Protein AF-A0A9P6UG77-F1 (afdb_monomer_lite)

InterPro domains:
  IPR004843 Calcineurin-like, phosphoesterase domain [PF00149] (4-176)
  IPR029052 Metallo-dependent phosphatase-like [G3DSA:3.60.21.10] (1-224)
  IPR029052 Metallo-dependent phosphatase-like [SSF56300] (3-199)
  IPR033308 PGAP5/Cdc1/Ted1 [PTHR13315] (1-292)

Sequence (322 aa):
MINITGNHDIGYGNDISQDRVTRWEQVFGKSNFISSMDIPSMEGNGASENDTYSRRTQTSSNEEINGTNRSSRRLHLVVLNTMLLDGPSSDENLRGQTWAYLQEASLLKEKNPKDKIVLLTHIPFHKEQGICVDPPDIHVHWDNTIIEQTMLTPNTTQWILNTLRPDFVLNGHDHYGCDVIHTFHHDQDTWIASATDLSSPTQPLQEVQREEEETKEQIQPARRVREITQRSMMAEFGGYSGLFEIKTPVNGHEEKDLEFRYTACGFFNDLQVWIVIITDLVVVILWLLFGLVHLIISSLTTSSGQAGKKTHALPSGKQKLL

Radius of gyration: 34.29 Å; chains: 1; bounding box: 97×55×128 Å

Secondary structure (DSSP, 8-state):
------HHHH--TTT--HHHHHHHHHHH--SSEEEEEEPPPS--TT--S---S--------------------EEEEEE--GGGTSS--S-HHHHHHHHHHHHHHHTHHHH-TT-EEEEE-SSPPP--TTSSSSPP-EEE-TTS-EEEESS--HHHHHHIIIII--SEEEE---SS-EEEEEEEETTTTEEEEEE--TTS----S--------------PPPPEEEEEEPPP-SGGGT-EEEEEEEE--EETTEEPPPEEEEEEEE---THHHHHHHHHHHHHHHHHHHHHHHHHHHHHHHHHHHHHT-------PPP----

Organism: NCBI:txid64522

Structure (mmCIF, N/CA/C/O backbone):
data_AF-A0A9P6UG77-F1
#
_entry.id   AF-A0A9P6UG77-F1
#
loop_
_atom_site.group_PDB
_atom_site.id
_atom_site.type_symbol
_atom_site.label_atom_id
_atom_site.label_alt_id
_atom_site.label_comp_id
_atom_site.label_asym_id
_atom_site.label_entity_id
_atom_site.label_seq_id
_atom_site.pdbx_PDB_ins_code
_atom_site.Cartn_x
_atom_site.Cartn_y
_atom_site.Cartn_z
_atom_site.occupancy
_atom_site.B_iso_or_equiv
_atom_site.auth_seq_id
_atom_site.auth_comp_id
_atom_site.auth_asym_id
_atom_site.auth_atom_id
_atom_site.pdbx_PDB_model_num
ATOM 1 N N . MET A 1 1 ? -4.451 -18.070 -3.152 1.00 85.44 1 MET A N 1
ATOM 2 C CA . MET A 1 1 ? -3.442 -17.076 -3.568 1.00 85.44 1 MET A CA 1
ATOM 3 C C . MET A 1 1 ? -4.137 -15.729 -3.595 1.00 85.44 1 MET A C 1
ATOM 5 O O . MET A 1 1 ? -5.264 -15.684 -4.071 1.00 85.44 1 MET A O 1
ATOM 9 N N . ILE A 1 2 ? -3.530 -14.699 -3.011 1.00 92.50 2 ILE A N 1
ATOM 10 C CA . ILE A 1 2 ? -4.012 -13.314 -3.065 1.00 92.50 2 ILE A CA 1
ATOM 11 C C . ILE A 1 2 ? -3.015 -12.560 -3.936 1.00 92.50 2 ILE A C 1
ATOM 13 O O . ILE A 1 2 ? -1.819 -12.642 -3.668 1.00 92.50 2 ILE A O 1
ATOM 17 N N . ASN A 1 3 ? -3.505 -11.874 -4.964 1.00 95.50 3 ASN A N 1
ATOM 18 C CA . ASN A 1 3 ? -2.690 -11.041 -5.840 1.00 95.50 3 ASN A CA 1
ATOM 19 C C . ASN A 1 3 ? -3.027 -9.574 -5.578 1.00 95.50 3 ASN A C 1
AT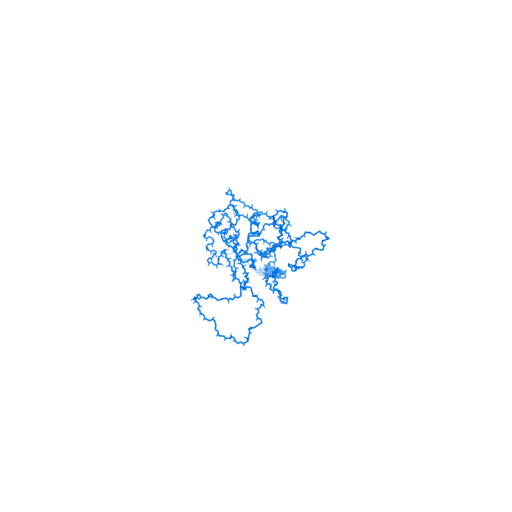OM 21 O O . ASN A 1 3 ? -4.186 -9.238 -5.330 1.00 95.50 3 ASN A O 1
ATOM 25 N N . ILE A 1 4 ? -2.014 -8.719 -5.637 1.00 96.69 4 ILE A N 1
ATOM 26 C CA . ILE A 1 4 ? -2.145 -7.270 -5.501 1.00 96.69 4 ILE A CA 1
ATOM 27 C C . ILE A 1 4 ? -1.794 -6.693 -6.866 1.00 96.69 4 ILE A C 1
ATOM 29 O O . ILE A 1 4 ? -0.779 -7.073 -7.440 1.00 96.69 4 ILE A O 1
ATOM 33 N N . THR A 1 5 ? -2.656 -5.836 -7.403 1.00 96.44 5 THR A N 1
ATOM 34 C CA . THR A 1 5 ? -2.406 -5.202 -8.700 1.00 96.44 5 THR A CA 1
ATOM 35 C C . THR A 1 5 ? -1.375 -4.090 -8.562 1.00 96.44 5 THR A C 1
ATOM 37 O O . THR A 1 5 ? -1.454 -3.297 -7.623 1.00 96.44 5 THR A O 1
ATOM 40 N N . GLY A 1 6 ? -0.467 -3.991 -9.526 1.00 96.38 6 GLY A N 1
ATOM 41 C CA . GLY A 1 6 ? 0.519 -2.926 -9.611 1.00 96.38 6 GLY A CA 1
ATOM 42 C C . GLY A 1 6 ? 0.426 -2.074 -10.870 1.00 96.38 6 GLY A C 1
ATOM 43 O O . GLY A 1 6 ? -0.371 -2.316 -11.779 1.00 96.38 6 GLY A O 1
ATOM 44 N N . ASN A 1 7 ? 1.293 -1.066 -10.932 1.00 95.38 7 ASN A N 1
ATOM 45 C CA . ASN A 1 7 ? 1.373 -0.117 -12.042 1.00 95.38 7 ASN A CA 1
ATOM 46 C C . ASN A 1 7 ? 1.743 -0.792 -13.378 1.00 95.38 7 ASN A C 1
ATOM 48 O O . ASN A 1 7 ? 1.246 -0.395 -14.426 1.00 95.38 7 ASN A O 1
ATOM 52 N N . HIS A 1 8 ? 2.554 -1.854 -13.361 1.00 94.88 8 HIS A N 1
ATOM 53 C CA . HIS A 1 8 ? 2.882 -2.620 -14.573 1.00 94.88 8 HIS A CA 1
ATOM 54 C C . HIS A 1 8 ? 1.757 -3.554 -15.037 1.00 94.88 8 HIS A C 1
ATOM 56 O O . HIS A 1 8 ? 1.779 -4.014 -16.179 1.00 94.88 8 HIS A O 1
ATOM 62 N N . ASP A 1 9 ? 0.768 -3.809 -14.181 1.00 96.56 9 ASP A N 1
ATOM 63 C CA . ASP A 1 9 ? -0.349 -4.699 -14.484 1.00 96.56 9 ASP A CA 1
ATOM 64 C C . ASP A 1 9 ? -1.500 -3.938 -15.146 1.00 96.56 9 ASP A C 1
ATOM 66 O O . ASP A 1 9 ? -2.043 -4.363 -16.172 1.00 96.56 9 ASP A O 1
ATOM 70 N N . ILE A 1 10 ? -1.861 -2.789 -14.563 1.00 97.12 10 ILE A N 1
ATOM 71 C CA . ILE A 1 10 ? -3.042 -2.016 -14.967 1.00 97.12 10 ILE A CA 1
ATOM 72 C C . ILE A 1 10 ? -2.753 -0.569 -15.371 1.00 97.12 10 ILE A C 1
ATOM 74 O O . ILE A 1 10 ? -3.655 0.061 -15.915 1.00 97.12 10 ILE A O 1
ATOM 78 N N . GLY A 1 11 ? -1.521 -0.080 -15.218 1.00 96.31 11 GLY A N 1
ATOM 79 C CA . GLY A 1 11 ? -1.142 1.313 -15.483 1.00 96.31 11 GLY A CA 1
ATOM 80 C C . GLY A 1 11 ? -1.219 2.220 -14.250 1.00 96.31 11 GLY A C 1
ATOM 81 O O . GLY A 1 11 ? -1.671 1.805 -13.180 1.00 96.31 11 GLY A O 1
ATOM 82 N N . TYR A 1 12 ? -0.777 3.464 -14.423 1.00 96.69 12 TYR A N 1
ATOM 83 C CA . TYR A 1 12 ? -0.989 4.572 -13.488 1.00 96.69 12 TYR A CA 1
ATOM 84 C C . TYR A 1 12 ? -2.252 5.360 -13.859 1.00 96.69 12 TYR A C 1
ATOM 86 O O . TYR A 1 12 ? -2.965 5.016 -14.800 1.00 96.69 12 TYR A O 1
ATOM 94 N N . GLY A 1 13 ? -2.522 6.455 -13.140 1.00 94.50 13 GLY A N 1
ATOM 95 C CA . GLY A 1 13 ? -3.670 7.327 -13.383 1.00 94.50 13 GLY A CA 1
ATOM 96 C C . GLY A 1 13 ? -3.835 7.759 -14.845 1.00 94.50 13 GLY A C 1
ATOM 97 O O . GLY A 1 13 ? -4.967 7.885 -15.291 1.00 94.50 13 GLY A O 1
ATOM 98 N N . ASN A 1 14 ? -2.746 7.942 -15.591 1.00 96.25 14 ASN A N 1
ATOM 99 C CA . ASN A 1 14 ? -2.707 8.319 -17.006 1.00 96.25 14 ASN A CA 1
ATOM 100 C C . ASN A 1 14 ? -3.230 7.239 -17.972 1.00 96.25 14 ASN A C 1
ATOM 102 O O . ASN A 1 14 ? -4.008 7.555 -18.872 1.00 96.25 14 ASN A O 1
ATOM 106 N N . ASP A 1 15 ? -2.809 5.982 -17.823 1.00 95.06 15 ASP A N 1
ATOM 107 C CA . ASP A 1 15 ? -3.006 4.928 -18.835 1.00 95.06 15 ASP A CA 1
ATOM 108 C C . ASP A 1 15 ? -3.879 3.757 -18.362 1.00 95.06 15 ASP A C 1
ATOM 110 O O . ASP A 1 15 ? -4.153 2.823 -19.133 1.00 95.06 15 ASP A O 1
ATOM 114 N N . ILE A 1 16 ? -4.334 3.804 -17.111 1.00 96.25 16 ILE A N 1
ATOM 115 C CA . ILE A 1 16 ? -5.320 2.875 -16.574 1.00 96.25 16 ILE A CA 1
ATOM 116 C C . ILE A 1 16 ? -6.648 2.966 -17.327 1.00 96.25 16 ILE A C 1
ATOM 118 O O . ILE A 1 16 ? -7.063 4.011 -17.817 1.00 96.25 16 ILE A O 1
ATOM 122 N N . SER A 1 17 ? -7.317 1.825 -17.466 1.00 96.69 17 SER A N 1
ATOM 123 C CA . SER A 1 17 ? -8.612 1.728 -18.143 1.00 96.69 17 SER A CA 1
ATOM 124 C C . SER A 1 17 ? -9.392 0.519 -17.652 1.00 96.69 17 SER A C 1
ATOM 126 O O . SER A 1 17 ? -8.806 -0.469 -17.191 1.00 96.69 17 SER A O 1
ATOM 128 N N . GLN A 1 18 ? -10.714 0.560 -17.827 1.00 96.88 18 GLN A N 1
ATOM 129 C CA . GLN A 1 18 ? -11.600 -0.558 -17.500 1.00 96.88 18 GLN A CA 1
ATOM 130 C C . GLN A 1 18 ? -11.151 -1.876 -18.145 1.00 96.88 18 GLN A C 1
ATOM 132 O O . GLN A 1 18 ? -11.217 -2.920 -17.498 1.00 96.88 18 GLN A O 1
ATOM 137 N N . ASP A 1 19 ? -10.643 -1.848 -19.379 1.00 97.56 19 ASP A N 1
ATOM 138 C CA . ASP A 1 19 ? -10.168 -3.050 -20.074 1.00 97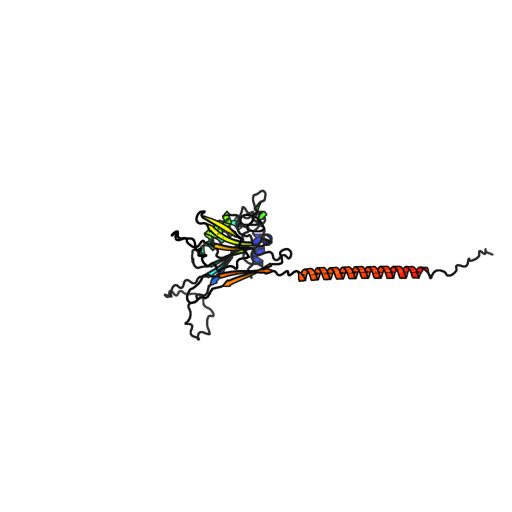.56 19 ASP A CA 1
ATOM 139 C C . ASP A 1 19 ? -8.929 -3.657 -19.406 1.00 97.56 19 ASP A C 1
ATOM 141 O O . ASP A 1 19 ? -8.820 -4.879 -19.286 1.00 97.56 19 ASP A O 1
ATOM 145 N N . ARG A 1 20 ? -7.981 -2.832 -18.944 1.00 97.50 20 ARG A N 1
ATOM 146 C CA . ARG A 1 20 ? -6.791 -3.321 -18.228 1.00 97.50 20 ARG A CA 1
ATOM 147 C C . ARG A 1 20 ? -7.170 -3.944 -16.891 1.00 97.50 20 ARG A C 1
ATOM 149 O O . ARG A 1 20 ? -6.758 -5.073 -16.630 1.00 97.50 20 ARG A O 1
ATOM 156 N N . VAL A 1 21 ? -8.011 -3.259 -16.116 1.00 97.69 21 VAL A N 1
ATOM 157 C CA . VAL A 1 21 ? -8.526 -3.767 -14.836 1.00 97.69 21 VAL A CA 1
ATOM 158 C C . VAL A 1 21 ? -9.293 -5.071 -15.051 1.00 97.69 21 VAL A C 1
ATOM 160 O O . VAL A 1 21 ? -8.986 -6.075 -14.419 1.00 97.69 21 VAL A O 1
ATOM 163 N N . THR A 1 22 ? -10.214 -5.114 -16.014 1.00 97.88 22 THR A N 1
ATOM 164 C CA . THR A 1 22 ? -11.035 -6.307 -16.280 1.00 97.88 22 THR A CA 1
ATOM 165 C C . THR A 1 22 ? -10.185 -7.505 -16.706 1.00 97.88 22 THR A C 1
ATOM 167 O O . THR A 1 22 ? -10.403 -8.614 -16.220 1.00 97.88 22 THR A O 1
ATOM 170 N N . ARG A 1 23 ? -9.191 -7.310 -17.587 1.00 97.75 23 ARG A N 1
ATOM 171 C CA . ARG A 1 23 ? -8.275 -8.392 -17.992 1.00 97.75 23 ARG A CA 1
ATOM 172 C C . ARG A 1 23 ? -7.453 -8.915 -16.817 1.00 97.75 23 ARG A C 1
ATOM 174 O O . ARG A 1 23 ? -7.272 -10.126 -16.712 1.00 97.75 23 ARG A O 1
ATOM 181 N N . TRP A 1 24 ? -6.968 -8.026 -15.950 1.00 97.69 24 TRP A N 1
ATOM 182 C CA . TRP A 1 24 ? -6.264 -8.420 -14.732 1.00 97.69 24 TRP A CA 1
ATOM 183 C C . TRP A 1 24 ? -7.174 -9.243 -13.814 1.00 97.69 24 TRP A C 1
ATOM 185 O O . TRP A 1 24 ? -6.829 -10.366 -13.439 1.00 97.69 24 TRP A O 1
ATOM 195 N N . GLU A 1 25 ? -8.373 -8.738 -13.520 1.00 97.62 25 GLU A N 1
ATOM 196 C CA . GLU A 1 25 ? -9.289 -9.373 -12.573 1.00 97.62 25 GLU A CA 1
ATOM 197 C C . GLU A 1 25 ? -9.793 -10.747 -13.028 1.00 97.62 25 GLU A C 1
ATOM 199 O O . GLU A 1 25 ? -10.017 -11.629 -12.196 1.00 97.62 25 GLU A O 1
ATOM 204 N N . GLN A 1 26 ? -9.916 -10.964 -14.342 1.00 97.50 26 GLN A N 1
ATOM 205 C CA . GLN A 1 26 ? -10.271 -12.265 -14.919 1.00 97.50 26 GLN A CA 1
ATOM 206 C C . GLN A 1 26 ? -9.249 -13.366 -14.607 1.00 97.50 26 GLN A C 1
ATOM 208 O O . GLN A 1 26 ? -9.627 -14.534 -14.517 1.00 97.50 26 GLN A O 1
ATOM 213 N N . VAL A 1 27 ? -7.969 -13.014 -14.458 1.00 97.06 27 VAL A N 1
ATOM 214 C CA . VAL A 1 27 ? -6.877 -13.978 -14.251 1.00 97.06 27 VAL A CA 1
ATOM 215 C C . VAL A 1 27 ? -6.461 -14.044 -12.784 1.00 97.06 27 VAL A C 1
ATOM 217 O O . VAL A 1 27 ? -6.253 -15.131 -12.247 1.00 97.06 27 VAL A O 1
ATOM 220 N N . PHE A 1 28 ? -6.352 -12.890 -12.125 1.00 97.00 28 PHE A N 1
ATOM 221 C CA . PHE A 1 28 ? -5.720 -12.768 -10.811 1.00 97.00 28 PHE A CA 1
ATOM 222 C C . PHE A 1 28 ? -6.706 -12.525 -9.664 1.00 97.00 28 PHE A C 1
ATOM 224 O O . PHE A 1 28 ? -6.303 -12.618 -8.501 1.00 97.00 28 PHE A O 1
ATOM 231 N N . GLY A 1 29 ? -7.984 -12.291 -9.976 1.00 96.44 29 GLY A N 1
ATOM 232 C CA . GLY A 1 29 ? -9.022 -11.920 -9.017 1.00 96.44 29 GLY A CA 1
ATOM 233 C C . GLY A 1 29 ? -9.162 -10.406 -8.849 1.00 96.44 29 GLY A C 1
ATOM 234 O O . GLY A 1 29 ? -8.405 -9.628 -9.423 1.00 96.44 29 GLY A O 1
ATOM 235 N N . LYS A 1 30 ? -10.161 -9.990 -8.063 1.00 97.19 30 LYS A N 1
ATOM 236 C CA . LYS A 1 30 ? -10.523 -8.574 -7.889 1.00 97.19 30 LYS A CA 1
ATOM 237 C C . LYS A 1 30 ? -9.337 -7.717 -7.434 1.00 97.19 30 LYS A C 1
ATOM 239 O O . LYS A 1 30 ? -8.593 -8.132 -6.549 1.00 97.19 30 LYS A O 1
ATOM 244 N N . SER A 1 31 ? -9.219 -6.499 -7.960 1.00 96.25 31 SER A N 1
ATOM 245 C CA . SER A 1 31 ? -8.183 -5.539 -7.553 1.00 96.25 31 SER A CA 1
ATOM 246 C C . SER A 1 31 ? -8.479 -4.873 -6.206 1.00 96.25 31 SER A C 1
ATOM 248 O O . SER A 1 31 ? -7.572 -4.370 -5.551 1.00 96.25 31 SER A O 1
ATOM 250 N N . ASN A 1 32 ? -9.751 -4.863 -5.802 1.00 97.88 32 ASN A N 1
ATOM 251 C CA . ASN A 1 32 ? -10.251 -4.342 -4.534 1.00 97.88 32 ASN A CA 1
ATOM 252 C C . ASN A 1 32 ? -11.154 -5.400 -3.883 1.00 97.88 32 ASN A C 1
ATOM 254 O O . ASN A 1 32 ? -12.185 -5.766 -4.456 1.00 97.88 32 ASN A O 1
ATOM 258 N N . PHE A 1 33 ? -10.783 -5.922 -2.710 1.00 98.06 33 PHE A N 1
ATOM 259 C CA . PHE A 1 33 ? -11.634 -6.853 -1.960 1.00 98.06 33 PHE A CA 1
ATOM 260 C C . PHE A 1 33 ? -11.237 -6.998 -0.486 1.00 98.06 33 PHE A C 1
ATOM 262 O O . PHE A 1 33 ? -10.078 -6.839 -0.102 1.00 98.06 33 PHE A O 1
ATOM 269 N N . ILE A 1 34 ? -12.218 -7.396 0.328 1.00 98.25 34 ILE A N 1
ATOM 270 C CA . ILE A 1 34 ? -12.048 -7.685 1.753 1.00 98.25 34 ILE A CA 1
ATOM 271 C C . ILE A 1 34 ? -12.181 -9.193 1.960 1.00 98.25 34 ILE A C 1
ATOM 273 O O . ILE A 1 34 ? -13.192 -9.795 1.597 1.00 98.25 34 ILE A O 1
ATOM 277 N N . SER A 1 35 ? -11.182 -9.808 2.589 1.00 96.62 35 SER A N 1
ATOM 278 C CA . SER A 1 35 ? -11.243 -11.191 3.066 1.00 96.62 35 SER A CA 1
ATOM 279 C C . SER A 1 35 ? -11.192 -11.198 4.586 1.00 96.62 35 SER A C 1
ATOM 281 O O . SER A 1 35 ? -10.304 -10.593 5.172 1.00 96.62 35 SER A O 1
ATOM 283 N N . SER A 1 36 ? -12.132 -11.880 5.240 1.00 96.06 36 SER A N 1
ATOM 284 C CA . SER A 1 36 ? -12.297 -11.789 6.696 1.00 96.06 36 SER A CA 1
ATOM 285 C C . SER A 1 36 ? -12.227 -13.153 7.365 1.00 96.06 36 SER A C 1
ATOM 287 O O . SER A 1 36 ? -12.898 -14.083 6.923 1.00 96.06 36 SER A O 1
ATOM 289 N N . MET A 1 37 ? -11.509 -13.250 8.476 1.00 93.06 37 MET A N 1
ATOM 290 C CA . MET A 1 37 ? -11.296 -14.478 9.241 1.00 93.06 37 MET A CA 1
ATOM 291 C C . MET A 1 37 ? -11.701 -14.243 10.694 1.00 93.06 37 MET A C 1
ATOM 293 O O . MET A 1 37 ? -11.398 -13.191 11.252 1.00 93.06 37 MET A O 1
ATOM 297 N N . ASP A 1 38 ? -12.389 -15.203 11.305 1.00 90.38 38 ASP A N 1
ATOM 298 C CA . ASP A 1 38 ? -12.704 -15.136 12.732 1.00 90.38 38 ASP A CA 1
ATOM 299 C C . ASP A 1 38 ? -11.443 -15.372 13.557 1.00 90.38 38 ASP A C 1
ATOM 301 O O . ASP A 1 38 ? -10.667 -16.288 13.272 1.00 90.38 38 ASP A O 1
ATOM 305 N N . ILE A 1 39 ? -11.236 -14.548 14.582 1.00 85.19 39 ILE A N 1
ATOM 306 C CA . ILE A 1 39 ? -10.125 -14.739 15.506 1.00 85.19 39 ILE A CA 1
ATOM 307 C C . ILE A 1 39 ? -10.640 -15.593 16.671 1.00 85.19 39 ILE A C 1
ATOM 309 O O . ILE A 1 39 ? -11.604 -15.193 17.332 1.00 85.19 39 ILE A O 1
ATOM 313 N N . PRO A 1 40 ? -10.044 -16.772 16.934 1.00 72.81 40 PRO A N 1
ATOM 314 C CA . PRO A 1 40 ? -10.492 -17.641 18.015 1.00 72.81 40 PRO A CA 1
ATOM 315 C C . PRO A 1 40 ? -10.420 -16.922 19.367 1.00 72.81 40 PRO A C 1
ATOM 317 O O . PRO A 1 40 ? -9.366 -16.426 19.759 1.00 72.81 40 PRO A O 1
ATOM 320 N N . SER A 1 41 ? -11.536 -16.892 20.095 1.00 66.50 41 SER A N 1
ATOM 321 C CA . SER A 1 41 ? -11.568 -16.426 21.484 1.00 66.50 41 SER A CA 1
ATOM 322 C C . SER A 1 41 ? -11.222 -17.595 22.414 1.00 66.50 41 SER A C 1
ATOM 324 O O . SER A 1 41 ? -11.773 -18.686 22.271 1.00 66.50 41 SER A O 1
ATOM 326 N N . MET A 1 42 ? -10.321 -17.371 23.373 1.00 57.91 42 MET A N 1
ATOM 327 C CA . MET A 1 42 ? -9.727 -18.414 24.231 1.00 57.91 42 MET A CA 1
ATOM 328 C C . MET A 1 42 ? -10.670 -19.054 25.274 1.00 57.91 42 MET A C 1
ATOM 330 O O . MET A 1 42 ? -10.242 -19.942 26.005 1.00 57.91 42 MET A O 1
ATOM 334 N N . GLU A 1 43 ? -11.953 -18.694 25.355 1.00 51.03 43 GLU A N 1
ATOM 335 C CA . GLU A 1 43 ? -12.876 -19.351 26.298 1.00 51.03 43 GLU A CA 1
ATOM 336 C C . GLU A 1 43 ? -13.615 -20.544 25.669 1.00 51.03 43 GLU A C 1
ATOM 338 O O . GLU A 1 43 ? -14.512 -20.389 24.835 1.00 51.03 43 GLU A O 1
ATOM 343 N N . GLY A 1 44 ? -13.234 -21.751 26.088 1.00 45.31 44 GLY A N 1
ATOM 344 C CA . GLY A 1 44 ? -13.886 -22.995 25.680 1.00 45.31 44 GLY A CA 1
ATOM 345 C C . GLY A 1 44 ? -13.366 -24.258 26.367 1.00 45.31 44 GLY A C 1
ATOM 346 O O . GLY A 1 44 ? -13.472 -25.335 25.786 1.00 45.31 44 GLY A O 1
ATOM 347 N N . ASN A 1 45 ? -12.817 -24.173 27.585 1.00 41.25 45 ASN A N 1
ATOM 348 C CA . ASN A 1 45 ? -12.638 -25.374 28.407 1.00 41.25 45 ASN A CA 1
ATOM 349 C C . ASN A 1 45 ? -14.014 -25.822 28.910 1.00 41.25 45 ASN A C 1
ATOM 351 O O . ASN A 1 45 ? -14.531 -25.327 29.907 1.00 41.25 45 ASN A O 1
ATOM 355 N N . GLY A 1 46 ? -14.607 -26.730 28.142 1.00 42.22 46 GLY A N 1
ATOM 356 C CA . GLY A 1 46 ? -15.921 -27.315 28.377 1.00 42.22 46 GLY A CA 1
ATOM 357 C C . GLY A 1 46 ? -16.473 -28.113 27.192 1.00 42.22 46 GLY A C 1
ATOM 358 O O . GLY A 1 46 ? -17.553 -28.682 27.319 1.00 42.22 46 GLY A O 1
ATOM 359 N N . ALA A 1 47 ? -15.764 -28.202 26.058 1.00 40.66 47 ALA A N 1
ATOM 360 C CA . ALA A 1 47 ? -16.081 -29.200 25.043 1.00 40.66 47 ALA A CA 1
ATOM 361 C C . ALA A 1 47 ? -15.664 -30.582 25.566 1.00 40.66 47 ALA A C 1
ATOM 363 O O . ALA A 1 47 ? -14.531 -31.024 25.386 1.00 40.66 47 ALA A O 1
ATOM 364 N N . SER A 1 48 ? -16.599 -31.227 26.267 1.00 36.31 48 SER A N 1
ATOM 365 C CA . SER A 1 48 ? -16.623 -32.675 26.442 1.00 36.31 48 SER A CA 1
ATOM 366 C C . SER A 1 48 ? -16.272 -33.329 25.110 1.00 36.31 48 SER A C 1
ATOM 368 O O . SER A 1 48 ? -16.893 -33.034 24.088 1.00 36.31 48 SER A O 1
ATOM 370 N N . GLU A 1 49 ? -15.298 -34.236 25.133 1.00 42.81 49 GLU A N 1
ATOM 371 C CA . GLU A 1 49 ? -15.182 -35.287 24.129 1.00 42.81 49 GLU A CA 1
ATOM 372 C C . GLU A 1 49 ? -16.574 -35.912 23.970 1.00 42.81 49 GLU A C 1
ATOM 374 O O . GLU A 1 49 ? -17.111 -36.432 24.947 1.00 42.81 49 GLU A O 1
ATOM 379 N N . ASN A 1 50 ? -17.194 -35.709 22.803 1.00 38.31 50 ASN A N 1
ATOM 380 C CA . ASN A 1 50 ? -18.350 -36.412 22.219 1.00 38.31 50 ASN A CA 1
ATOM 381 C C . ASN A 1 50 ? -19.221 -35.452 21.397 1.00 38.31 50 ASN A C 1
ATOM 383 O O . ASN A 1 50 ? -20.414 -35.326 21.647 1.00 38.31 50 ASN A O 1
ATOM 387 N N . ASP A 1 51 ? -18.657 -34.810 20.376 1.00 36.97 51 ASP A N 1
ATOM 388 C CA . ASP A 1 51 ? -19.498 -34.407 19.244 1.00 36.97 51 ASP A CA 1
ATOM 389 C C . ASP A 1 51 ? -18.729 -34.552 17.931 1.00 36.97 51 ASP A C 1
ATOM 391 O O . ASP A 1 51 ? -18.372 -33.614 17.220 1.00 36.97 51 ASP A O 1
ATOM 395 N N . THR A 1 52 ? -18.384 -35.806 17.646 1.00 41.94 52 THR A N 1
ATOM 396 C CA . THR A 1 52 ? -18.065 -36.216 16.284 1.00 41.94 52 THR A CA 1
ATOM 397 C C . THR A 1 52 ? -19.399 -36.422 15.577 1.00 41.94 52 THR A C 1
ATOM 399 O O . THR A 1 52 ? -20.234 -37.163 16.083 1.00 41.94 52 THR A O 1
ATOM 402 N N . TYR A 1 53 ? -19.543 -35.848 14.379 1.00 38.28 53 TYR A N 1
ATOM 403 C CA . TYR A 1 53 ? -20.598 -36.162 13.405 1.00 38.28 53 TYR A CA 1
ATOM 404 C C . TYR A 1 53 ? -21.888 -35.322 13.463 1.00 38.28 53 TYR A C 1
ATOM 406 O O . TYR A 1 53 ? -22.960 -35.829 13.768 1.00 38.28 53 TYR A O 1
ATOM 414 N N . SER A 1 54 ? -21.820 -34.064 13.012 1.00 41.44 54 SER A N 1
ATOM 415 C CA . SER A 1 54 ? -22.698 -33.534 11.944 1.00 41.44 54 SER A CA 1
ATOM 416 C C . SER A 1 54 ? -22.624 -32.013 11.858 1.00 41.44 54 SER A C 1
ATOM 418 O O . SER A 1 54 ? -23.221 -31.295 12.652 1.00 41.44 54 SER A O 1
ATOM 420 N N . ARG A 1 55 ? -21.997 -31.494 10.802 1.00 38.59 55 ARG A N 1
ATOM 421 C CA . ARG A 1 55 ? -22.443 -30.218 10.227 1.00 38.59 55 ARG A CA 1
ATOM 422 C C . ARG A 1 55 ? -22.257 -30.235 8.720 1.00 38.59 55 ARG A C 1
ATOM 424 O O . ARG A 1 55 ? -21.397 -29.573 8.151 1.00 38.59 55 ARG A O 1
ATOM 431 N N . ARG A 1 56 ? -23.084 -31.060 8.081 1.00 41.66 56 ARG A N 1
ATOM 432 C CA . ARG A 1 56 ? -23.399 -30.976 6.659 1.00 41.66 56 ARG A CA 1
ATOM 433 C C . ARG A 1 56 ? -24.793 -30.357 6.556 1.00 41.66 56 ARG A C 1
ATOM 435 O O . ARG A 1 56 ? -25.731 -30.936 7.085 1.00 41.66 56 ARG A O 1
ATOM 442 N N . THR A 1 57 ? -24.891 -29.243 5.825 1.00 37.56 57 THR A N 1
ATOM 443 C CA . THR A 1 57 ? -26.111 -28.647 5.226 1.00 37.56 57 THR A CA 1
ATOM 444 C C . THR A 1 57 ? -27.261 -28.206 6.141 1.00 37.56 57 THR A C 1
ATOM 446 O O . THR A 1 57 ? -27.876 -29.046 6.780 1.00 37.56 57 THR A O 1
ATOM 449 N N . GLN A 1 58 ? -27.604 -26.908 6.056 1.00 36.00 58 GLN A N 1
ATOM 450 C CA . GLN A 1 58 ? -28.945 -26.259 6.034 1.00 36.00 58 GLN A CA 1
ATOM 451 C C . GLN A 1 58 ? -28.767 -24.816 6.557 1.00 36.00 58 GLN A C 1
ATOM 453 O O . GLN A 1 58 ? -28.282 -24.627 7.663 1.00 36.00 58 GLN A O 1
ATOM 458 N N . THR A 1 59 ? -28.816 -23.752 5.749 1.00 35.16 59 THR A N 1
ATOM 459 C CA . THR A 1 59 ? -29.968 -23.082 5.105 1.00 35.16 59 THR A CA 1
ATOM 460 C C . THR A 1 59 ? -31.118 -22.737 6.064 1.00 35.16 59 THR A C 1
ATOM 462 O O . THR A 1 59 ? -31.977 -23.566 6.324 1.00 35.16 59 THR A O 1
ATOM 465 N N . SER A 1 60 ? -31.110 -21.473 6.508 1.00 43.94 60 SER A N 1
ATOM 466 C CA . SER A 1 60 ? -32.249 -20.581 6.795 1.00 43.94 60 SER A CA 1
ATOM 467 C C . SER A 1 60 ? -33.389 -21.048 7.714 1.00 43.94 60 SER A C 1
ATOM 469 O O . SER A 1 60 ? -34.340 -21.654 7.237 1.00 43.94 60 SER A O 1
ATOM 471 N N . SER A 1 61 ? -33.415 -20.545 8.953 1.00 34.22 61 SER A N 1
ATOM 472 C CA . SER A 1 61 ? -34.599 -19.885 9.542 1.00 34.22 61 SER A CA 1
ATOM 473 C C . SER A 1 61 ? -34.285 -19.309 10.925 1.00 34.22 61 SER A C 1
ATOM 475 O O . SER A 1 61 ? -33.526 -19.898 11.684 1.00 34.22 61 SER A O 1
ATOM 477 N N . ASN A 1 62 ? -34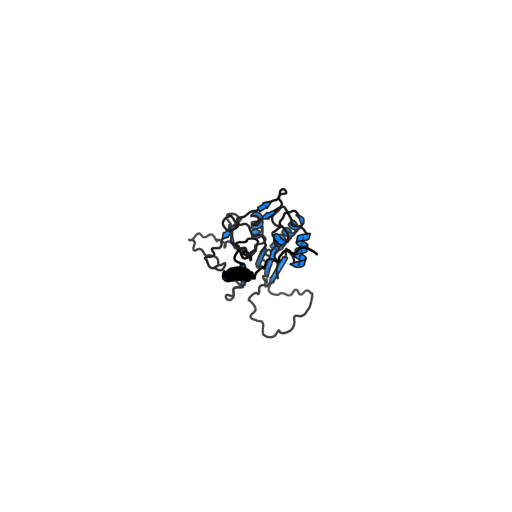.892 -18.158 11.211 1.00 42.38 62 ASN A N 1
ATOM 478 C CA . ASN A 1 62 ? -34.863 -17.393 12.457 1.00 42.38 62 ASN A CA 1
ATOM 479 C C . ASN A 1 62 ? -34.866 -18.243 13.740 1.00 42.38 62 ASN A C 1
ATOM 481 O O . ASN A 1 62 ? -35.865 -18.894 14.038 1.00 42.38 62 ASN A O 1
ATOM 485 N N . GLU A 1 63 ? -33.819 -18.099 14.551 1.00 36.47 63 GLU A N 1
ATOM 486 C CA . GLU A 1 63 ? -33.880 -18.317 15.996 1.00 36.47 63 GLU A CA 1
ATOM 487 C C . GLU A 1 63 ? -33.266 -17.108 16.705 1.00 36.47 63 GLU A C 1
ATOM 489 O O . GLU A 1 63 ? -32.054 -16.902 16.735 1.00 36.47 63 GLU A O 1
ATOM 494 N N . GLU A 1 64 ? -34.150 -16.283 17.258 1.00 42.50 64 GLU A N 1
ATOM 495 C CA . GLU A 1 64 ? -33.843 -15.341 18.324 1.00 42.50 64 GLU A CA 1
ATOM 496 C C . GLU A 1 64 ? -33.807 -16.156 19.626 1.00 42.50 64 GLU A C 1
ATOM 498 O O . GLU A 1 64 ? -34.849 -16.498 20.185 1.00 42.50 64 GLU A O 1
ATOM 503 N N . ILE A 1 65 ? -32.612 -16.528 20.091 1.00 42.19 65 ILE A N 1
ATOM 504 C CA . ILE A 1 65 ? -32.423 -17.118 21.421 1.00 42.19 65 ILE A CA 1
ATOM 505 C C . ILE A 1 65 ? -31.232 -16.438 22.095 1.00 42.19 65 ILE A C 1
ATOM 507 O O . ILE A 1 65 ? -30.110 -16.457 21.594 1.00 42.19 65 ILE A O 1
ATOM 511 N N . ASN A 1 66 ? -31.522 -15.841 23.255 1.00 46.75 66 ASN A N 1
ATOM 512 C CA . ASN A 1 66 ? -30.584 -15.322 24.248 1.00 46.75 66 ASN A CA 1
ATOM 513 C C . ASN A 1 66 ? -29.325 -16.194 24.372 1.00 46.75 66 ASN A C 1
ATOM 515 O O . ASN A 1 66 ? -29.347 -17.259 24.985 1.00 46.75 66 ASN A O 1
ATOM 519 N N . GLY A 1 67 ? -28.212 -15.687 23.853 1.00 35.09 67 GLY A N 1
ATOM 520 C CA . GLY A 1 67 ? -26.880 -16.232 24.053 1.00 35.09 67 GLY A CA 1
ATOM 521 C C . GLY A 1 67 ? -25.929 -15.063 24.237 1.00 35.09 67 GLY A C 1
ATOM 522 O O . GLY A 1 67 ? -25.891 -14.163 23.406 1.00 35.09 67 GLY A O 1
ATOM 523 N N . THR A 1 68 ? -25.227 -15.051 25.368 1.00 37.09 68 THR A N 1
ATOM 524 C CA . THR A 1 68 ? -24.117 -14.154 25.722 1.00 37.09 68 THR A CA 1
ATOM 525 C C . THR A 1 68 ? -23.466 -13.510 24.498 1.00 37.09 68 THR A C 1
ATOM 527 O O . THR A 1 68 ? -22.900 -14.223 23.668 1.00 37.09 68 THR A O 1
ATOM 530 N N . ASN A 1 69 ? -23.565 -12.182 24.389 1.00 42.97 69 ASN A N 1
ATOM 531 C CA . ASN A 1 69 ? -23.059 -11.378 23.277 1.00 42.97 69 ASN A CA 1
ATOM 532 C C . ASN A 1 69 ? -21.522 -11.422 23.243 1.00 42.97 69 ASN A C 1
ATOM 534 O O . ASN A 1 69 ? -20.820 -10.500 23.660 1.00 42.97 69 ASN A O 1
ATOM 538 N N . ARG A 1 70 ? -20.989 -12.564 22.814 1.00 52.94 70 ARG A N 1
ATOM 539 C CA . ARG A 1 70 ? -19.573 -12.811 22.618 1.00 52.94 70 ARG A CA 1
ATOM 540 C C . ARG A 1 70 ? -19.239 -12.176 21.280 1.00 52.94 70 ARG A C 1
ATOM 542 O O . ARG A 1 70 ? -19.346 -12.819 20.243 1.00 52.94 70 ARG A O 1
ATOM 549 N N . SER A 1 71 ? -18.932 -10.879 21.306 1.00 55.19 71 SER A N 1
ATOM 550 C CA . SER A 1 71 ? -18.438 -10.142 20.140 1.00 55.19 71 SER A CA 1
ATOM 551 C C . SER A 1 71 ? -17.184 -10.855 19.626 1.00 55.19 71 SER A C 1
ATOM 553 O O . SER A 1 71 ? -16.092 -10.697 20.171 1.00 55.19 71 SER A O 1
ATOM 555 N N . SER A 1 72 ? -17.371 -11.723 18.630 1.00 77.06 72 SER A N 1
ATOM 556 C CA . SER A 1 72 ? -16.289 -12.382 17.914 1.00 77.06 72 SER A CA 1
ATOM 557 C C . SER A 1 72 ? -15.612 -11.311 17.073 1.00 77.06 72 SER A C 1
ATOM 559 O O . SER A 1 72 ? -16.232 -10.723 16.189 1.00 77.06 72 SER A O 1
ATOM 561 N N . ARG A 1 73 ? -14.363 -10.994 17.413 1.00 88.12 73 ARG A N 1
ATOM 562 C CA . ARG A 1 73 ? -13.542 -10.087 16.613 1.00 88.12 73 ARG A CA 1
ATOM 563 C C . ARG A 1 73 ? -12.999 -10.817 15.388 1.00 88.12 73 ARG A C 1
ATOM 565 O O . ARG A 1 73 ? -12.678 -12.008 15.448 1.00 88.12 73 ARG A O 1
ATOM 572 N N . ARG A 1 74 ? -12.867 -10.085 14.290 1.00 93.56 74 ARG A N 1
ATOM 573 C CA . ARG A 1 74 ? -12.398 -10.595 13.004 1.00 93.56 74 ARG A CA 1
ATOM 574 C C . ARG A 1 74 ? -11.099 -9.924 12.592 1.00 93.56 74 ARG A C 1
ATOM 576 O O . ARG A 1 74 ? -10.812 -8.786 12.951 1.00 93.56 74 ARG A O 1
ATOM 583 N N . LEU A 1 75 ? -10.310 -10.651 11.817 1.00 95.19 75 LEU A N 1
ATOM 584 C CA . LEU A 1 75 ? -9.190 -10.124 11.058 1.00 95.19 75 LEU A CA 1
ATOM 585 C C . LEU A 1 75 ? -9.646 -9.923 9.613 1.00 95.19 75 LEU A C 1
ATOM 587 O O . LEU A 1 75 ? -10.091 -10.870 8.967 1.00 95.19 75 LEU A O 1
ATOM 591 N N . HIS A 1 76 ? -9.491 -8.714 9.098 1.00 97.62 76 HIS A N 1
ATOM 592 C CA . HIS A 1 76 ? -9.765 -8.343 7.721 1.00 97.62 76 HIS A CA 1
ATOM 593 C C . HIS A 1 76 ? -8.451 -8.123 6.979 1.00 97.62 76 HIS A C 1
ATOM 595 O O . HIS A 1 76 ? -7.651 -7.263 7.339 1.00 97.62 76 HIS A O 1
ATOM 601 N N . LEU A 1 77 ? -8.246 -8.891 5.917 1.00 97.94 77 LEU A N 1
ATOM 602 C CA . LEU A 1 77 ? -7.281 -8.585 4.875 1.00 97.94 77 LEU A CA 1
ATOM 603 C C . LEU A 1 77 ? -7.987 -7.676 3.868 1.00 97.94 77 LEU A C 1
ATOM 605 O O . LEU A 1 77 ? -8.910 -8.120 3.180 1.00 97.94 77 LEU A O 1
ATOM 609 N N . VAL A 1 78 ? -7.584 -6.412 3.813 1.00 98.62 78 VAL A N 1
ATOM 610 C CA . VAL A 1 78 ? -8.123 -5.423 2.875 1.00 98.62 78 VAL A CA 1
ATOM 611 C C . VAL A 1 78 ? -7.113 -5.270 1.750 1.00 98.62 78 VAL A C 1
ATOM 613 O O . VAL A 1 78 ? -6.021 -4.763 1.977 1.00 98.62 78 VAL A O 1
ATOM 616 N N . VAL A 1 79 ? -7.459 -5.721 0.545 1.00 98.56 79 VAL A N 1
ATOM 617 C CA . VAL A 1 79 ? -6.661 -5.464 -0.661 1.00 98.56 79 VAL A CA 1
ATOM 618 C C . VAL A 1 79 ? -7.211 -4.219 -1.334 1.00 98.56 79 VAL A C 1
ATOM 620 O O . VAL A 1 79 ? -8.419 -4.136 -1.575 1.00 98.56 79 VAL A O 1
ATOM 623 N N . LEU A 1 80 ? -6.336 -3.252 -1.594 1.00 98.38 80 LEU A N 1
ATOM 624 C CA . LEU A 1 80 ? -6.693 -1.945 -2.130 1.00 98.38 80 LEU A CA 1
ATOM 625 C C . LEU A 1 80 ? -5.793 -1.596 -3.319 1.00 98.38 80 LEU A C 1
ATOM 627 O O . LEU A 1 80 ? -4.570 -1.510 -3.192 1.00 98.38 80 LEU A O 1
ATOM 631 N N . ASN A 1 81 ? -6.416 -1.353 -4.469 1.00 97.06 81 ASN A N 1
ATOM 632 C CA . ASN A 1 81 ? -5.765 -0.811 -5.651 1.00 97.06 81 ASN A CA 1
ATOM 633 C C . ASN A 1 81 ? -5.394 0.656 -5.404 1.00 97.06 81 ASN A C 1
ATOM 635 O O . ASN A 1 81 ? -6.249 1.539 -5.437 1.00 97.06 81 ASN A O 1
ATOM 639 N N . THR A 1 82 ? -4.110 0.920 -5.181 1.00 97.62 82 THR A N 1
ATOM 640 C CA . THR A 1 82 ? -3.627 2.271 -4.889 1.00 97.62 82 THR A CA 1
ATOM 641 C C . THR A 1 82 ? -3.361 3.131 -6.124 1.00 97.62 82 THR A C 1
ATOM 643 O O . THR A 1 82 ? -3.128 4.323 -5.957 1.00 97.62 82 THR A O 1
ATOM 646 N N . MET A 1 83 ? -3.463 2.592 -7.351 1.00 96.50 83 MET A N 1
ATOM 647 C CA . MET A 1 83 ? -3.096 3.325 -8.581 1.00 96.50 83 MET A CA 1
ATOM 648 C C . MET A 1 83 ? -4.077 4.461 -8.909 1.00 96.50 83 MET A C 1
ATOM 650 O O . MET A 1 83 ? -3.809 5.291 -9.771 1.00 96.50 83 MET A O 1
ATOM 654 N N . LEU A 1 84 ? -5.238 4.457 -8.248 1.00 95.19 84 LEU A N 1
ATOM 655 C CA . LEU A 1 84 ? -6.365 5.355 -8.491 1.00 95.19 84 LEU A CA 1
ATOM 656 C C . LEU A 1 84 ? -6.743 6.195 -7.264 1.00 95.19 84 LEU A C 1
ATOM 658 O O . LEU A 1 84 ? -7.784 6.847 -7.271 1.00 95.19 84 LEU A O 1
ATOM 662 N N . LEU A 1 85 ? -5.965 6.159 -6.179 1.00 96.88 85 LEU A N 1
ATOM 663 C CA . LEU A 1 85 ? -6.296 6.964 -5.000 1.00 96.88 85 LEU A CA 1
ATOM 664 C C . LEU A 1 85 ? -5.895 8.424 -5.207 1.00 96.88 85 LEU A C 1
ATOM 666 O O . LEU A 1 85 ? -6.733 9.326 -5.086 1.00 96.88 85 LEU A O 1
ATOM 670 N N . ASP A 1 86 ? -4.654 8.650 -5.622 1.00 97.38 86 ASP A N 1
ATOM 671 C CA . ASP A 1 86 ? -4.224 9.961 -6.088 1.00 97.38 86 ASP A CA 1
ATOM 672 C C . ASP A 1 86 ? -4.783 10.237 -7.490 1.00 97.38 86 ASP A C 1
ATOM 674 O O . ASP A 1 86 ? -5.247 9.340 -8.196 1.00 97.38 86 ASP A O 1
ATOM 678 N N . GLY A 1 87 ? -4.843 11.506 -7.872 1.00 92.81 87 GLY A N 1
ATOM 679 C CA . GLY A 1 87 ? -5.431 11.889 -9.145 1.00 92.81 87 GLY A CA 1
ATOM 680 C C . GLY A 1 87 ? -5.025 13.289 -9.583 1.00 92.81 87 GLY A C 1
ATOM 681 O O . GLY A 1 87 ? -4.290 13.967 -8.858 1.00 92.81 87 GLY A O 1
ATOM 682 N N . PRO A 1 88 ? -5.538 13.742 -10.737 1.00 95.31 88 PRO A N 1
ATOM 683 C CA . PRO A 1 88 ? -6.574 13.103 -11.565 1.00 95.31 88 PRO A CA 1
ATOM 684 C C . PRO A 1 88 ? -6.120 11.837 -12.325 1.00 95.31 88 PRO A C 1
ATOM 686 O O . PRO A 1 88 ? -4.930 11.535 -12.420 1.00 95.31 88 PRO A O 1
ATOM 689 N N . SER A 1 89 ? -7.084 11.098 -12.876 1.00 95.81 89 SER A N 1
ATOM 690 C CA . SER A 1 89 ? -6.903 9.902 -13.707 1.00 95.81 89 SER A CA 1
ATOM 691 C C . SER A 1 89 ? -7.673 10.019 -15.029 1.00 95.81 89 SER A C 1
ATOM 693 O O . SER A 1 89 ? -8.680 10.716 -15.127 1.00 95.81 89 SER A O 1
ATOM 695 N N . SER A 1 90 ? -7.214 9.309 -16.059 1.00 95.56 90 SER A N 1
ATOM 696 C CA . SER A 1 90 ? -7.904 9.157 -17.339 1.00 95.56 90 SER A CA 1
ATOM 697 C C . SER A 1 90 ? -9.244 8.418 -17.223 1.00 95.56 90 SER A C 1
ATOM 699 O O . SER A 1 90 ? -10.103 8.599 -18.087 1.00 95.56 90 SER A O 1
ATOM 701 N N . ASP A 1 91 ? -9.464 7.655 -16.146 1.00 96.62 91 ASP A N 1
ATOM 702 C CA . ASP A 1 91 ? -10.739 7.005 -15.829 1.00 96.62 91 ASP A CA 1
ATOM 703 C C . ASP A 1 91 ? -11.224 7.389 -14.416 1.00 96.62 91 ASP A C 1
ATOM 705 O O . ASP A 1 91 ? -11.065 6.665 -13.428 1.00 96.62 91 ASP A O 1
ATOM 709 N N . GLU A 1 92 ? -11.855 8.563 -14.310 1.00 96.19 92 GLU A N 1
ATOM 710 C CA . GLU A 1 92 ? -12.404 9.063 -13.039 1.00 96.19 92 GLU A CA 1
ATOM 711 C C . GLU A 1 92 ? -13.548 8.198 -12.479 1.00 96.19 92 GLU A C 1
ATOM 713 O O . GLU A 1 92 ? -13.833 8.244 -11.281 1.00 96.19 92 GLU A O 1
ATOM 718 N N . ASN A 1 93 ? -14.204 7.379 -13.309 1.00 97.56 93 ASN A N 1
ATOM 719 C CA . ASN A 1 93 ? -15.229 6.456 -12.828 1.00 97.56 93 ASN A CA 1
ATOM 720 C C . ASN A 1 93 ? -14.588 5.310 -12.034 1.00 97.56 93 ASN A C 1
ATOM 722 O O . ASN A 1 93 ? -14.994 5.040 -10.902 1.00 97.56 93 ASN A O 1
ATOM 726 N N . LEU A 1 94 ? -13.541 4.682 -12.578 1.00 97.44 94 LEU A N 1
ATOM 727 C CA . LEU A 1 94 ? -12.751 3.687 -11.849 1.00 97.44 94 LEU A CA 1
ATOM 728 C C . LEU A 1 94 ? -12.153 4.256 -10.558 1.00 97.44 94 LEU A C 1
ATOM 730 O O . LEU A 1 94 ? -12.160 3.597 -9.510 1.00 97.44 94 LEU A O 1
ATOM 734 N N . ARG A 1 95 ? -11.673 5.501 -10.613 1.00 97.25 95 ARG A N 1
ATOM 735 C CA . ARG A 1 95 ? -11.201 6.223 -9.432 1.00 97.25 95 ARG A CA 1
ATOM 736 C C . ARG A 1 95 ? -12.301 6.388 -8.384 1.00 97.25 95 ARG A C 1
ATOM 738 O O . ARG A 1 95 ? -12.096 6.024 -7.226 1.00 97.25 95 ARG A O 1
ATOM 745 N N . GLY A 1 96 ? -13.486 6.845 -8.783 1.00 98.19 96 GLY A N 1
ATOM 746 C CA . GLY A 1 96 ? -14.648 6.958 -7.899 1.00 98.19 96 GLY A CA 1
ATOM 747 C C . GLY A 1 96 ? -15.045 5.627 -7.251 1.00 98.19 96 GLY A C 1
ATOM 748 O O . GLY A 1 96 ? -15.299 5.581 -6.049 1.00 98.19 96 GLY A O 1
ATOM 749 N N . GLN A 1 97 ? -15.028 4.528 -8.009 1.00 97.88 97 GLN A N 1
ATOM 750 C CA . GLN A 1 97 ? -15.303 3.182 -7.487 1.00 97.88 97 GLN A CA 1
ATOM 751 C C . GLN A 1 97 ? -14.258 2.733 -6.455 1.00 97.88 97 GLN A C 1
ATOM 753 O O . GLN A 1 97 ? -14.612 2.141 -5.436 1.00 97.88 97 GLN A O 1
ATOM 758 N N . THR A 1 98 ? -12.982 3.049 -6.686 1.00 97.81 98 THR A N 1
ATOM 759 C CA . THR A 1 98 ? -11.889 2.729 -5.755 1.00 97.81 98 THR A CA 1
ATOM 760 C C . THR A 1 98 ? -12.043 3.490 -4.435 1.00 97.81 98 THR A C 1
ATOM 762 O O . THR A 1 98 ? -11.936 2.893 -3.363 1.00 97.81 98 THR A O 1
ATOM 765 N N . TRP A 1 99 ? -12.378 4.783 -4.491 1.00 98.25 99 TRP A N 1
ATOM 766 C CA . TRP A 1 99 ? -12.664 5.582 -3.294 1.00 98.25 99 TRP A CA 1
ATOM 767 C C . TRP A 1 99 ? -13.926 5.120 -2.555 1.00 98.25 99 TRP A C 1
ATOM 769 O O . TRP A 1 99 ? -13.921 5.058 -1.326 1.00 98.25 99 TRP A O 1
ATOM 779 N N . ALA A 1 100 ? -14.984 4.742 -3.279 1.00 98.50 100 ALA A N 1
ATOM 780 C CA . ALA A 1 100 ? -16.199 4.193 -2.677 1.00 98.50 100 ALA A CA 1
ATOM 781 C C . ALA A 1 100 ? -15.922 2.879 -1.929 1.00 98.50 100 ALA A C 1
ATOM 783 O O . ALA A 1 100 ? -16.381 2.699 -0.803 1.00 98.50 100 ALA A O 1
ATOM 784 N N . TYR A 1 101 ? -15.114 1.992 -2.517 1.00 98.44 101 TYR A N 1
ATOM 785 C CA . TYR A 1 101 ? -14.660 0.768 -1.858 1.00 98.44 101 TYR A CA 1
ATOM 786 C C . TYR A 1 101 ? -13.841 1.060 -0.591 1.00 98.44 101 TYR A C 1
ATOM 788 O O . TYR A 1 101 ? -14.075 0.460 0.458 1.00 98.44 101 TYR A O 1
ATOM 796 N N . LEU A 1 102 ? -12.899 2.003 -0.665 1.00 98.25 102 LEU A N 1
ATOM 797 C CA . LEU A 1 102 ? -12.083 2.397 0.481 1.00 98.25 102 LEU A CA 1
ATOM 798 C C . LEU A 1 102 ? -12.946 2.959 1.631 1.00 98.25 102 LEU A C 1
ATOM 800 O O . LEU A 1 102 ? -12.702 2.648 2.798 1.00 98.25 102 LEU A O 1
ATOM 804 N N . GLN A 1 103 ? -13.991 3.725 1.307 1.00 97.81 103 GLN A N 1
ATOM 805 C CA . GLN A 1 103 ? -14.970 4.214 2.279 1.00 97.81 103 GLN A CA 1
ATOM 806 C C . GLN A 1 103 ? -15.848 3.091 2.855 1.00 97.81 103 GLN A C 1
ATOM 808 O O . GLN A 1 103 ? -16.166 3.106 4.039 1.00 97.81 103 GLN A O 1
ATOM 813 N N . GLU A 1 104 ? -16.221 2.083 2.067 1.00 98.00 104 GLU A N 1
ATOM 814 C CA . GLU A 1 104 ? -16.918 0.903 2.594 1.00 98.00 104 GLU A CA 1
ATOM 815 C C . GLU A 1 104 ? -16.034 0.132 3.588 1.00 98.00 104 GLU A C 1
ATOM 817 O O . GLU A 1 104 ? -16.496 -0.269 4.661 1.00 98.00 104 GLU A O 1
ATOM 822 N N . ALA A 1 105 ? -14.748 -0.032 3.266 1.00 98.06 105 ALA A N 1
ATOM 823 C CA . ALA A 1 105 ? -13.787 -0.714 4.123 1.00 98.06 105 ALA A CA 1
ATOM 824 C C . ALA A 1 105 ? -13.568 0.010 5.465 1.00 98.06 105 ALA A C 1
ATOM 826 O O . ALA A 1 105 ? -13.360 -0.653 6.485 1.00 98.06 105 ALA A O 1
ATOM 827 N N . SER A 1 106 ? -13.670 1.345 5.519 1.00 96.94 106 SER A N 1
ATOM 828 C CA . SER A 1 106 ? -13.527 2.081 6.785 1.00 96.94 106 SER A CA 1
ATOM 829 C C . SER A 1 106 ? -14.651 1.792 7.785 1.00 96.94 106 SER A C 1
ATOM 831 O O . SER A 1 106 ? -14.438 1.890 8.994 1.00 96.94 106 SER A O 1
ATOM 833 N N . LEU A 1 107 ? -15.815 1.330 7.311 1.00 97.38 107 LEU A N 1
ATOM 834 C CA . LEU A 1 107 ? -16.941 0.961 8.172 1.00 97.38 107 LEU A CA 1
ATOM 835 C C . LEU A 1 107 ? -16.679 -0.308 9.001 1.00 97.38 107 LEU A C 1
ATOM 837 O O . LEU A 1 107 ? -17.415 -0.566 9.953 1.00 97.38 107 LEU A O 1
ATOM 841 N N . LEU A 1 108 ? -15.664 -1.119 8.670 1.00 96.44 108 LEU A N 1
ATOM 842 C CA . LEU A 1 108 ? -15.359 -2.369 9.384 1.00 96.44 108 LEU A CA 1
ATOM 843 C C . LEU A 1 108 ? -15.123 -2.117 10.881 1.00 96.44 108 LEU A C 1
ATOM 845 O O . LEU A 1 108 ? -15.846 -2.635 11.733 1.00 96.44 108 LEU A O 1
ATOM 849 N N . LYS A 1 109 ? -14.171 -1.234 11.200 1.00 93.75 109 LYS A N 1
ATOM 850 C CA . LYS A 1 109 ? -13.833 -0.870 12.584 1.00 93.75 109 LYS A CA 1
ATOM 851 C C . LYS A 1 109 ? -14.816 0.112 13.224 1.00 93.75 109 LYS A C 1
ATOM 853 O O . LYS A 1 109 ? -14.686 0.404 14.413 1.00 93.75 109 LYS A O 1
ATOM 858 N N . GLU A 1 110 ? -15.747 0.681 12.462 1.00 93.44 110 GLU A N 1
ATOM 859 C CA . GLU A 1 110 ? -16.886 1.416 13.027 1.00 93.44 110 GLU A CA 1
ATOM 860 C C . GLU A 1 110 ? -17.945 0.442 13.545 1.00 93.44 110 GLU A C 1
ATOM 862 O O . GLU A 1 110 ? -18.440 0.602 14.659 1.00 93.44 110 GLU A O 1
ATOM 867 N N . LYS A 1 111 ? -18.242 -0.608 12.767 1.00 94.19 111 LYS A N 1
ATOM 868 C CA . LYS A 1 111 ? -19.181 -1.671 13.146 1.00 94.19 111 LYS A CA 1
ATOM 869 C C . LYS A 1 111 ? -18.665 -2.490 14.325 1.00 94.19 111 LYS A C 1
ATOM 871 O O . LYS A 1 111 ? -19.439 -2.805 15.226 1.00 94.19 111 LYS A O 1
ATOM 876 N N . ASN A 1 112 ? -17.377 -2.829 14.329 1.00 93.31 112 ASN A N 1
ATOM 877 C CA . ASN A 1 112 ? -16.747 -3.520 15.445 1.00 93.31 112 ASN A CA 1
ATOM 878 C C . ASN A 1 112 ? -15.331 -2.976 15.708 1.00 93.31 112 ASN A C 1
ATOM 880 O O . ASN A 1 112 ? -14.377 -3.372 15.039 1.00 93.31 112 ASN A O 1
ATOM 884 N N . PRO A 1 113 ? -15.151 -2.111 16.723 1.00 91.44 113 PRO A N 1
ATOM 885 C CA . PRO A 1 113 ? -13.846 -1.541 17.063 1.00 91.44 113 PRO A CA 1
ATOM 886 C C . PRO A 1 113 ? -12.763 -2.561 17.443 1.00 91.44 113 PRO A C 1
ATOM 888 O O . PRO A 1 113 ? -11.587 -2.203 17.467 1.00 91.44 113 PRO A O 1
ATOM 891 N N . LYS A 1 114 ? -13.143 -3.809 17.762 1.00 90.06 114 LYS A N 1
ATOM 892 C CA . LYS A 1 114 ? -12.209 -4.897 18.093 1.00 90.06 114 LYS A CA 1
ATOM 893 C C . LYS A 1 114 ? -11.652 -5.616 16.865 1.00 90.06 114 LYS A C 1
ATOM 895 O O . LYS A 1 114 ? -10.719 -6.408 17.013 1.00 90.06 114 LYS A O 1
ATOM 900 N N . ASP A 1 115 ? -12.231 -5.381 15.691 1.00 93.81 115 ASP A N 1
ATOM 901 C CA . ASP A 1 115 ? -11.752 -5.980 14.453 1.00 93.81 115 ASP A CA 1
ATOM 902 C C . ASP A 1 115 ? -10.367 -5.442 14.095 1.00 93.81 115 ASP A C 1
ATOM 904 O O . ASP A 1 115 ? -9.975 -4.338 14.477 1.00 93.81 115 ASP A O 1
ATOM 908 N N . LYS A 1 116 ? -9.609 -6.254 13.364 1.00 95.25 116 LYS A N 1
ATOM 909 C CA . LYS A 1 116 ? -8.235 -5.965 12.962 1.00 95.25 116 LYS A CA 1
ATOM 910 C C . LYS A 1 116 ? -8.145 -5.881 11.452 1.00 95.25 116 LYS A C 1
ATOM 912 O O . LYS A 1 116 ? -8.787 -6.662 10.763 1.00 95.25 116 LYS A O 1
ATOM 917 N N . ILE A 1 117 ? -7.366 -4.942 10.932 1.00 97.94 117 ILE A N 1
ATOM 918 C CA . ILE A 1 117 ? -7.193 -4.705 9.500 1.00 97.94 117 ILE A CA 1
ATOM 919 C C . ILE A 1 117 ? -5.711 -4.827 9.157 1.00 97.94 117 ILE A C 1
ATOM 921 O O . ILE A 1 117 ? -4.889 -4.046 9.632 1.00 97.94 117 ILE A O 1
ATOM 925 N N . VAL A 1 118 ? -5.389 -5.777 8.284 1.00 98.38 118 VAL A N 1
ATOM 926 C CA . VAL A 1 118 ? -4.122 -5.802 7.551 1.00 98.38 118 VAL A CA 1
ATOM 927 C C . VAL A 1 118 ? -4.413 -5.283 6.153 1.00 98.38 118 VAL A C 1
ATOM 929 O O . VAL A 1 118 ? -5.193 -5.881 5.408 1.00 98.38 118 VAL A O 1
ATOM 932 N N . LEU A 1 119 ? -3.812 -4.149 5.818 1.00 98.75 119 LEU A N 1
ATOM 933 C CA . LEU A 1 119 ? -3.977 -3.501 4.528 1.00 98.75 119 LEU A CA 1
ATOM 934 C C . LEU A 1 119 ? -2.861 -3.942 3.580 1.00 98.75 119 LEU A C 1
ATOM 936 O O . LEU A 1 119 ? -1.682 -3.881 3.925 1.00 98.75 119 LEU A O 1
ATOM 940 N N . LEU A 1 120 ? -3.255 -4.363 2.384 1.00 98.56 120 LEU A N 1
ATOM 941 C CA . LEU A 1 120 ? -2.376 -4.784 1.306 1.00 98.56 120 LEU A CA 1
ATOM 942 C C . LEU A 1 120 ? -2.522 -3.807 0.134 1.00 98.56 120 LEU A C 1
ATOM 944 O O . LEU A 1 120 ? -3.610 -3.689 -0.436 1.00 98.56 120 LEU A O 1
ATOM 948 N N . THR A 1 121 ? -1.440 -3.117 -0.220 1.00 98.31 121 THR A N 1
ATOM 949 C CA . THR A 1 121 ? -1.405 -2.152 -1.334 1.00 98.31 121 THR A CA 1
ATOM 950 C C . THR A 1 121 ? -0.201 -2.387 -2.236 1.00 98.31 121 THR A C 1
ATOM 952 O O . THR A 1 121 ? 0.687 -3.160 -1.897 1.00 98.31 121 THR A O 1
ATOM 955 N N . HIS A 1 122 ? -0.160 -1.743 -3.404 1.00 97.94 122 HIS A N 1
ATOM 956 C CA . HIS A 1 122 ? 1.036 -1.765 -4.251 1.00 97.94 122 HIS A CA 1
ATOM 957 C C . HIS A 1 122 ? 1.903 -0.529 -4.027 1.00 97.94 122 HIS A C 1
ATOM 959 O O . HIS A 1 122 ? 2.999 -0.685 -3.507 1.00 97.94 122 HIS A O 1
ATOM 965 N N . ILE A 1 123 ? 1.394 0.678 -4.314 1.00 98.25 123 ILE A N 1
ATOM 966 C CA . ILE A 1 123 ? 2.098 1.935 -3.994 1.00 98.25 123 ILE A CA 1
ATOM 967 C C . ILE A 1 123 ? 2.136 2.141 -2.462 1.00 98.25 123 ILE A C 1
ATOM 969 O O . ILE A 1 123 ? 1.078 2.028 -1.818 1.00 98.25 123 ILE A O 1
ATOM 973 N N . PRO A 1 124 ? 3.315 2.433 -1.883 1.00 98.25 124 PRO A N 1
ATOM 974 C CA . PRO A 1 124 ? 3.499 2.705 -0.463 1.00 98.25 124 PRO A CA 1
ATOM 975 C C . PRO A 1 124 ? 2.902 4.039 -0.010 1.00 98.25 124 PRO A C 1
ATOM 977 O O . PRO A 1 124 ? 2.591 4.926 -0.801 1.00 98.25 124 PRO A O 1
ATOM 980 N N . PHE A 1 125 ? 2.758 4.206 1.302 1.00 98.50 125 PHE A N 1
ATOM 981 C CA . PHE A 1 125 ? 2.323 5.475 1.882 1.00 98.50 125 PHE A CA 1
ATOM 982 C C . PHE A 1 125 ? 3.427 6.522 1.811 1.00 98.50 125 PHE A C 1
ATOM 984 O O . PHE A 1 125 ? 4.602 6.180 1.690 1.00 98.50 125 PHE A O 1
ATOM 991 N N . HIS A 1 126 ? 3.036 7.787 1.938 1.00 98.31 126 HIS A N 1
ATOM 992 C CA . HIS A 1 126 ? 3.951 8.915 1.989 1.00 98.31 126 HIS A CA 1
ATOM 993 C C . HIS A 1 126 ? 4.930 8.805 3.170 1.00 98.31 126 HIS A C 1
ATOM 995 O O . HIS A 1 126 ? 4.508 8.575 4.307 1.00 98.31 126 HIS A O 1
ATOM 1001 N N . LYS A 1 127 ? 6.221 9.043 2.916 1.00 96.94 127 LYS A N 1
ATOM 1002 C CA . LYS A 1 127 ? 7.249 9.301 3.936 1.00 96.94 127 LYS A CA 1
ATOM 1003 C C . LYS A 1 127 ? 8.121 10.462 3.492 1.00 96.94 127 LYS A C 1
ATOM 1005 O O . LYS A 1 127 ? 8.497 10.514 2.334 1.00 96.94 127 LYS A O 1
ATOM 1010 N N . GLU A 1 128 ? 8.521 11.328 4.411 1.00 96.19 128 GLU A N 1
ATOM 1011 C CA . GLU A 1 128 ? 9.493 12.381 4.108 1.00 96.19 128 GLU A CA 1
ATOM 1012 C C . GLU A 1 128 ? 10.812 11.822 3.550 1.00 96.19 128 GLU A C 1
ATOM 1014 O O . GLU A 1 128 ? 11.242 10.705 3.871 1.00 96.19 128 GLU A O 1
ATOM 1019 N N . GLN A 1 129 ? 11.477 12.628 2.720 1.00 95.50 129 GLN A N 1
ATOM 1020 C CA . GLN A 1 129 ? 12.755 12.263 2.117 1.00 95.50 129 GLN A CA 1
ATOM 1021 C C . GLN A 1 129 ? 13.790 11.877 3.188 1.00 95.50 129 GLN A C 1
ATOM 1023 O O . GLN A 1 129 ? 13.989 12.584 4.174 1.00 95.50 129 GLN A O 1
ATOM 1028 N N . GLY A 1 130 ? 14.495 10.767 2.953 1.00 92.88 130 GLY A N 1
ATOM 1029 C CA . GLY A 1 130 ? 15.533 10.249 3.848 1.00 92.88 130 GLY A CA 1
ATOM 1030 C C . GLY A 1 130 ? 15.050 9.187 4.839 1.00 92.88 130 GLY A C 1
ATOM 1031 O O . GLY A 1 130 ? 15.886 8.577 5.501 1.00 92.88 130 GLY A O 1
ATOM 1032 N N . ILE A 1 131 ? 13.739 8.925 4.925 1.00 94.12 131 ILE A N 1
ATOM 1033 C CA . ILE A 1 131 ? 13.200 7.789 5.693 1.00 94.12 131 ILE A CA 1
ATOM 1034 C C . ILE A 1 131 ? 13.403 6.474 4.932 1.00 94.12 131 ILE A C 1
ATOM 1036 O O . ILE A 1 131 ? 13.888 5.498 5.501 1.00 94.12 131 ILE A O 1
ATOM 1040 N N . CYS A 1 132 ? 13.037 6.458 3.652 1.00 93.50 132 CYS A N 1
ATOM 1041 C CA . CYS A 1 132 ? 13.274 5.346 2.735 1.00 93.50 132 CYS A CA 1
ATOM 1042 C C . CYS A 1 132 ? 14.339 5.738 1.702 1.00 93.50 132 CYS A C 1
ATOM 1044 O O . CYS A 1 132 ? 14.697 6.913 1.585 1.00 93.50 132 CYS A O 1
ATOM 1046 N N . VAL A 1 133 ? 14.860 4.745 0.972 1.00 92.62 133 VAL A N 1
ATOM 1047 C CA . VAL A 1 133 ? 15.865 4.975 -0.080 1.00 92.62 133 VAL A CA 1
ATOM 1048 C C . VAL A 1 133 ? 15.282 5.824 -1.208 1.00 92.62 133 VAL A C 1
ATOM 1050 O O . VAL A 1 133 ? 15.898 6.814 -1.603 1.00 92.62 133 VAL A O 1
ATOM 1053 N N . ASP A 1 134 ? 14.090 5.458 -1.677 1.00 89.19 134 ASP A N 1
ATOM 1054 C CA . ASP A 1 134 ? 13.373 6.189 -2.714 1.00 89.19 134 ASP A CA 1
ATOM 1055 C C . ASP A 1 134 ? 12.602 7.362 -2.067 1.00 89.19 134 ASP A C 1
ATOM 1057 O O . ASP A 1 134 ? 11.876 7.155 -1.087 1.00 89.19 134 ASP A O 1
ATOM 1061 N N . PRO A 1 135 ? 12.782 8.614 -2.534 1.00 94.12 135 PRO A N 1
ATOM 1062 C CA . PRO A 1 135 ? 12.036 9.759 -2.021 1.00 94.12 135 PRO A CA 1
ATOM 1063 C C . PRO A 1 135 ? 10.608 9.801 -2.595 1.00 94.12 135 PRO A C 1
ATOM 1065 O O . PRO A 1 135 ? 10.346 9.199 -3.641 1.00 94.12 135 PRO A O 1
ATOM 1068 N N . PRO A 1 136 ? 9.683 10.559 -1.976 1.00 95.69 136 PRO A N 1
ATOM 1069 C CA . PRO A 1 136 ? 8.403 10.876 -2.598 1.00 95.69 136 PRO A CA 1
ATOM 1070 C C . PRO A 1 136 ? 8.611 11.615 -3.912 1.00 95.69 136 PRO A C 1
ATOM 1072 O O . PRO A 1 136 ? 9.216 12.686 -3.938 1.00 95.69 136 PRO A O 1
ATOM 1075 N N . ASP A 1 137 ? 8.066 11.060 -4.982 1.00 96.44 137 ASP A N 1
ATOM 1076 C CA . ASP A 1 137 ? 8.101 11.662 -6.302 1.00 96.44 137 ASP A CA 1
ATOM 1077 C C . ASP A 1 137 ? 6.816 11.309 -7.054 1.00 96.44 137 ASP A C 1
ATOM 1079 O O . ASP A 1 137 ? 6.331 10.178 -6.971 1.00 96.44 137 ASP A O 1
ATOM 1083 N N . ILE A 1 138 ? 6.235 12.292 -7.741 1.00 96.88 138 ILE A N 1
ATOM 1084 C CA . ILE A 1 138 ? 5.009 12.143 -8.533 1.00 96.88 138 ILE A CA 1
ATOM 1085 C C . ILE A 1 138 ? 5.214 12.896 -9.840 1.00 96.88 138 ILE A C 1
ATOM 1087 O O . ILE A 1 138 ? 5.292 14.127 -9.864 1.00 96.88 138 ILE A O 1
ATOM 1091 N N . HIS A 1 139 ? 5.237 12.151 -10.939 1.00 97.12 139 HIS A N 1
ATOM 1092 C CA . HIS A 1 139 ? 5.310 12.698 -12.285 1.00 97.12 139 HIS A CA 1
ATOM 1093 C C . HIS A 1 139 ? 3.919 12.729 -12.894 1.00 97.12 139 HIS A C 1
ATOM 1095 O O . HIS A 1 139 ? 3.158 11.759 -12.833 1.00 97.12 139 HIS A O 1
ATOM 1101 N N . VAL A 1 140 ? 3.598 13.854 -13.526 1.00 97.38 140 VAL A N 1
ATOM 1102 C CA . VAL A 1 140 ? 2.301 14.079 -14.162 1.00 97.38 140 VAL A CA 1
ATOM 1103 C C . VAL A 1 140 ? 2.458 14.393 -15.642 1.00 97.38 140 VAL A C 1
ATOM 1105 O O . VAL A 1 140 ? 3.450 14.967 -16.093 1.00 97.38 140 VAL A O 1
ATOM 1108 N N . HIS A 1 141 ? 1.442 14.017 -16.403 1.00 96.38 141 HIS A N 1
ATOM 1109 C CA . HIS A 1 141 ? 1.281 14.374 -17.800 1.00 96.38 141 HIS A CA 1
ATOM 1110 C C . HIS A 1 141 ? 0.746 15.813 -17.952 1.00 96.38 141 HIS A C 1
ATOM 1112 O O . HIS A 1 141 ? 0.404 16.475 -16.971 1.00 96.38 141 HIS A O 1
ATOM 1118 N N . TRP A 1 142 ? 0.645 16.322 -19.187 1.00 95.12 142 TRP A N 1
ATOM 1119 C CA . TRP A 1 142 ? 0.199 17.703 -19.453 1.00 95.12 142 TRP A CA 1
ATOM 1120 C C . TRP A 1 142 ? -1.251 17.987 -19.027 1.00 95.12 142 TRP A C 1
ATOM 1122 O O . TRP A 1 142 ? -1.621 19.143 -18.836 1.00 95.12 142 TRP A O 1
ATOM 1132 N N . ASP A 1 143 ? -2.064 16.944 -18.874 1.00 94.69 143 ASP A N 1
ATOM 1133 C CA . ASP A 1 143 ? -3.442 16.986 -18.372 1.00 94.69 143 ASP A CA 1
ATOM 1134 C C . ASP A 1 143 ? -3.535 16.753 -16.849 1.00 94.69 143 ASP A C 1
ATOM 1136 O O . ASP A 1 143 ? -4.630 16.595 -16.311 1.00 94.69 143 ASP A O 1
ATOM 1140 N N . ASN A 1 144 ? -2.395 16.778 -16.147 1.00 95.69 144 ASN A N 1
ATOM 1141 C CA . ASN A 1 144 ? -2.215 16.489 -14.721 1.00 95.69 144 ASN A CA 1
ATOM 1142 C C . ASN A 1 144 ? -2.474 15.034 -14.306 1.00 95.69 144 ASN A C 1
ATOM 1144 O O . ASN A 1 144 ? -2.431 14.742 -13.113 1.00 95.69 144 ASN A O 1
ATOM 1148 N N . THR A 1 145 ? -2.727 14.114 -15.240 1.00 97.00 145 THR A N 1
ATOM 1149 C CA . THR A 1 145 ? -2.855 12.696 -14.884 1.00 97.00 145 THR A CA 1
ATOM 1150 C C . THR A 1 145 ? -1.506 12.119 -14.466 1.00 97.00 145 THR A C 1
ATOM 1152 O O . THR A 1 145 ? -0.468 12.463 -15.033 1.00 97.00 145 THR A O 1
ATOM 1155 N N . ILE A 1 146 ? -1.504 11.247 -13.459 1.00 97.25 146 ILE A N 1
ATOM 1156 C CA . ILE A 1 146 ? -0.266 10.673 -12.916 1.00 97.25 146 ILE A CA 1
ATOM 1157 C C . ILE A 1 146 ? 0.303 9.641 -13.892 1.00 97.25 146 ILE A C 1
ATOM 1159 O O . ILE A 1 146 ? -0.386 8.682 -14.241 1.00 97.25 146 ILE A O 1
ATOM 1163 N N . ILE A 1 147 ? 1.558 9.819 -14.308 1.00 96.81 147 ILE A N 1
ATOM 1164 C CA . ILE A 1 147 ? 2.285 8.865 -15.168 1.00 96.81 147 ILE A CA 1
ATOM 1165 C C . ILE A 1 147 ? 3.209 7.952 -14.375 1.00 96.81 147 ILE A C 1
ATOM 1167 O O . ILE A 1 147 ? 3.511 6.858 -14.839 1.00 96.81 147 ILE A O 1
ATOM 1171 N N . GLU A 1 148 ? 3.657 8.404 -13.207 1.00 96.06 148 GLU A N 1
ATOM 1172 C CA . GLU A 1 148 ? 4.520 7.656 -12.303 1.00 96.06 148 GLU A CA 1
ATOM 1173 C C . GLU A 1 148 ? 4.427 8.266 -10.903 1.00 96.06 148 GLU A C 1
ATOM 1175 O O . GLU A 1 148 ? 4.315 9.485 -10.761 1.00 96.06 148 GLU A O 1
ATOM 1180 N N . GLN A 1 149 ? 4.467 7.431 -9.868 1.00 96.31 149 GLN A N 1
ATOM 1181 C CA . GLN A 1 149 ? 4.597 7.887 -8.489 1.00 96.31 149 GLN A CA 1
ATOM 1182 C C . GLN A 1 149 ? 5.298 6.829 -7.646 1.00 96.31 149 GLN A C 1
ATOM 1184 O O . GLN A 1 149 ? 4.977 5.653 -7.788 1.00 96.31 149 GLN A O 1
ATOM 1189 N N . THR A 1 150 ? 6.187 7.253 -6.749 1.00 96.38 150 THR A N 1
ATOM 1190 C CA . THR A 1 150 ? 6.872 6.352 -5.807 1.00 96.38 150 THR A CA 1
ATOM 1191 C C . THR A 1 150 ? 6.026 6.066 -4.573 1.00 96.38 150 THR A C 1
ATOM 1193 O O . THR A 1 150 ? 6.008 4.960 -4.049 1.00 96.38 150 THR A O 1
ATOM 1196 N N . MET A 1 151 ? 5.272 7.059 -4.102 1.00 97.81 151 MET A N 1
ATOM 1197 C CA . MET A 1 151 ? 4.451 6.969 -2.894 1.00 97.81 151 MET A CA 1
ATOM 1198 C C . MET A 1 151 ? 3.089 7.618 -3.123 1.00 97.81 151 MET A C 1
ATOM 1200 O O . MET A 1 151 ? 2.904 8.411 -4.048 1.00 97.81 151 MET A O 1
ATOM 1204 N N . LEU A 1 152 ? 2.124 7.301 -2.261 1.00 98.38 152 LEU A N 1
ATOM 1205 C CA . LEU A 1 152 ? 0.868 8.038 -2.189 1.00 98.38 152 LEU A CA 1
ATOM 1206 C C . LEU A 1 152 ? 1.108 9.481 -1.727 1.00 98.38 152 LEU A C 1
ATOM 1208 O O . LEU A 1 152 ? 2.077 9.774 -1.020 1.00 98.38 152 LEU A O 1
ATOM 1212 N N . THR A 1 153 ? 0.186 10.385 -2.055 1.00 98.12 153 THR A N 1
ATOM 1213 C CA . THR A 1 153 ? 0.230 11.751 -1.518 1.00 98.12 153 THR A CA 1
ATOM 1214 C C . THR A 1 153 ? 0.082 11.762 0.012 1.00 98.12 153 THR A C 1
ATOM 1216 O O . THR A 1 153 ? -0.533 10.852 0.596 1.00 98.12 153 THR A O 1
ATOM 1219 N N . PRO A 1 154 ? 0.581 12.817 0.694 1.00 98.12 154 PRO A N 1
ATOM 1220 C CA . PRO A 1 154 ? 0.361 12.994 2.126 1.00 98.12 154 PRO A CA 1
ATOM 1221 C C . PRO A 1 154 ? -1.125 12.925 2.483 1.00 98.12 154 PRO A C 1
ATOM 1223 O O . PRO A 1 154 ? -1.506 12.187 3.383 1.00 98.12 154 PRO A O 1
ATOM 1226 N N . ASN A 1 155 ? -1.986 13.612 1.729 1.00 98.06 155 ASN A N 1
ATOM 1227 C CA . ASN A 1 155 ? -3.422 13.673 2.009 1.00 98.06 155 ASN A CA 1
ATOM 1228 C C . ASN A 1 155 ? -4.089 12.294 1.955 1.00 98.06 155 ASN A C 1
ATOM 1230 O O . ASN A 1 155 ? -4.829 11.936 2.872 1.00 98.06 155 ASN A O 1
ATOM 1234 N N . THR A 1 156 ? -3.801 11.506 0.917 1.00 98.38 156 THR A N 1
ATOM 1235 C CA . THR A 1 156 ? -4.323 10.139 0.791 1.00 98.38 156 THR A CA 1
ATOM 1236 C C . THR A 1 156 ? -3.825 9.258 1.939 1.00 98.38 156 THR A C 1
ATOM 1238 O O . THR A 1 156 ? -4.614 8.549 2.563 1.00 98.38 156 THR A O 1
ATOM 1241 N N . THR A 1 157 ? -2.539 9.358 2.284 1.00 98.56 157 THR A N 1
ATOM 1242 C CA . THR A 1 157 ? -1.938 8.622 3.409 1.00 98.56 157 THR A CA 1
ATOM 1243 C C . THR A 1 157 ? -2.617 8.960 4.740 1.00 98.56 157 THR A C 1
ATOM 1245 O O . THR A 1 157 ? -3.063 8.060 5.456 1.00 98.56 157 THR A O 1
ATOM 1248 N N . GLN A 1 158 ? -2.763 10.253 5.052 1.00 98.19 158 GLN A N 1
ATOM 1249 C CA . GLN A 1 158 ? -3.428 10.722 6.270 1.00 98.19 158 GLN A CA 1
ATOM 1250 C C . GLN A 1 158 ? -4.880 10.241 6.327 1.00 98.19 158 GLN A C 1
ATOM 1252 O O . GLN A 1 158 ? -5.334 9.766 7.368 1.00 98.19 158 GLN A O 1
ATOM 1257 N N . TRP A 1 159 ? -5.606 10.308 5.206 1.00 98.06 159 TRP A N 1
ATOM 1258 C CA . TRP A 1 159 ? -6.991 9.850 5.139 1.00 98.06 159 TRP A CA 1
ATOM 1259 C C . TRP A 1 159 ? -7.109 8.363 5.483 1.00 98.06 159 TRP A C 1
ATOM 1261 O O . TRP A 1 159 ? -7.964 7.991 6.290 1.00 98.06 159 TRP A O 1
ATOM 1271 N N . ILE A 1 160 ? -6.237 7.514 4.926 1.00 98.56 160 ILE A N 1
ATOM 1272 C CA . ILE A 1 160 ? -6.259 6.067 5.181 1.00 98.56 160 ILE A CA 1
ATOM 1273 C C . ILE A 1 160 ? -5.955 5.778 6.657 1.00 98.56 160 ILE A C 1
ATOM 1275 O O . ILE A 1 160 ? -6.693 5.036 7.309 1.00 98.56 160 ILE A O 1
ATOM 1279 N N . LEU A 1 161 ? -4.907 6.388 7.214 1.00 98.25 161 LEU A N 1
ATOM 1280 C CA . LEU A 1 161 ? -4.504 6.166 8.606 1.00 98.25 161 LEU A CA 1
ATOM 1281 C C . LEU A 1 161 ? -5.555 6.666 9.614 1.00 98.25 161 LEU A C 1
ATOM 1283 O O . LEU A 1 161 ? -5.813 6.006 10.629 1.00 98.25 161 LEU A O 1
ATOM 1287 N N . ASN A 1 162 ? -6.214 7.787 9.316 1.00 97.00 162 ASN A N 1
ATOM 1288 C CA . ASN A 1 162 ? -7.271 8.346 10.157 1.00 97.00 162 ASN A CA 1
ATOM 128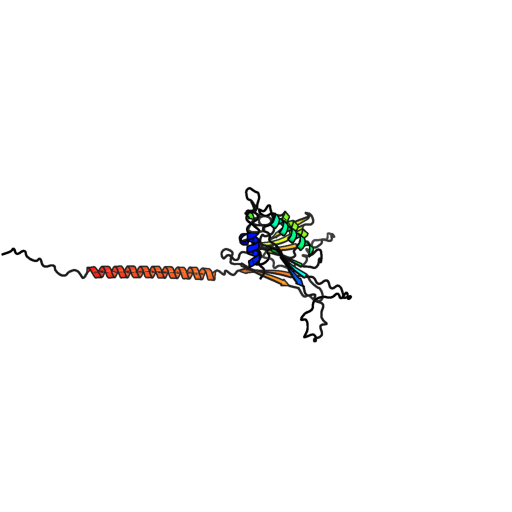9 C C . ASN A 1 162 ? -8.586 7.569 10.057 1.00 97.00 162 ASN A C 1
ATOM 1291 O O . ASN A 1 162 ? -9.196 7.278 11.088 1.00 97.00 162 ASN A O 1
ATOM 1295 N N . THR A 1 163 ? -9.000 7.211 8.841 1.00 96.94 163 THR A N 1
ATOM 1296 C CA . THR A 1 163 ? -10.362 6.728 8.565 1.00 96.94 163 THR A CA 1
ATOM 1297 C C . THR A 1 163 ? -10.430 5.205 8.528 1.00 96.94 163 THR A C 1
ATOM 1299 O O . THR A 1 163 ? -11.200 4.605 9.277 1.00 96.94 163 THR A O 1
ATOM 1302 N N . LEU A 1 164 ? -9.584 4.554 7.718 1.00 97.69 164 LEU A N 1
ATOM 1303 C CA . LEU A 1 164 ? -9.540 3.088 7.636 1.00 97.69 164 LEU A CA 1
ATOM 1304 C C . LEU A 1 164 ? -8.925 2.471 8.900 1.00 97.69 164 LEU A C 1
ATOM 1306 O O . LEU A 1 164 ? -9.345 1.399 9.331 1.00 97.69 164 LEU A O 1
ATOM 1310 N N . ARG A 1 165 ? -7.958 3.165 9.516 1.00 97.19 165 ARG A N 1
ATOM 1311 C CA . ARG A 1 165 ? -7.277 2.751 10.757 1.00 97.19 165 ARG A CA 1
ATOM 1312 C C . ARG A 1 165 ? -6.687 1.328 10.674 1.00 97.19 165 ARG A C 1
ATOM 1314 O O . ARG A 1 165 ? -7.026 0.495 11.524 1.00 97.19 165 ARG A O 1
ATOM 1321 N N . PRO A 1 166 ? -5.832 1.015 9.680 1.00 98.06 166 PRO A N 1
ATOM 1322 C CA . PRO A 1 166 ? -5.181 -0.293 9.599 1.00 98.06 166 PRO A CA 1
ATOM 1323 C C . PRO A 1 166 ? -4.321 -0.576 10.843 1.00 98.06 166 PRO A C 1
ATOM 1325 O O . PRO A 1 166 ? -3.795 0.349 11.453 1.00 98.06 166 PRO A O 1
ATOM 1328 N N . ASP A 1 167 ? -4.182 -1.847 11.228 1.00 96.81 167 ASP A N 1
ATOM 1329 C CA . ASP A 1 167 ? -3.262 -2.282 12.296 1.00 96.81 167 ASP A CA 1
ATOM 1330 C C . ASP A 1 167 ? -1.872 -2.625 11.742 1.00 96.81 167 ASP A C 1
ATOM 1332 O O . ASP A 1 167 ? -0.871 -2.508 12.446 1.00 96.81 167 ASP A O 1
ATOM 1336 N N . PHE A 1 168 ? -1.804 -3.032 10.473 1.00 97.88 168 PHE A N 1
ATOM 1337 C CA . PHE A 1 168 ? -0.561 -3.314 9.762 1.00 97.88 168 PHE A CA 1
ATOM 1338 C C . PHE A 1 168 ? -0.738 -3.032 8.270 1.00 97.88 168 PHE A C 1
ATOM 1340 O O . PHE A 1 168 ? -1.807 -3.298 7.715 1.00 97.88 168 PHE A O 1
ATOM 1347 N N . VAL A 1 169 ? 0.306 -2.529 7.615 1.00 98.56 169 VAL A N 1
ATOM 1348 C CA . VAL A 1 169 ? 0.316 -2.282 6.168 1.00 98.56 169 VAL A CA 1
ATOM 1349 C C . VAL A 1 169 ? 1.463 -3.059 5.531 1.00 98.56 169 VAL A C 1
ATOM 1351 O O . VAL A 1 169 ? 2.596 -3.000 6.004 1.00 98.56 169 VAL A O 1
ATOM 1354 N N . LEU A 1 170 ? 1.172 -3.786 4.457 1.00 98.06 170 LEU A N 1
ATOM 1355 C CA . LEU A 1 170 ? 2.174 -4.419 3.607 1.00 98.06 170 LEU A CA 1
ATOM 1356 C C . LEU A 1 170 ? 1.984 -3.923 2.175 1.00 98.06 170 LEU A C 1
ATOM 1358 O O . LEU A 1 170 ? 0.872 -3.964 1.646 1.00 98.06 170 LEU A O 1
ATOM 1362 N N . ASN A 1 171 ? 3.065 -3.475 1.551 1.00 97.69 171 ASN A N 1
ATOM 1363 C CA . ASN A 1 171 ? 3.048 -3.021 0.169 1.00 97.69 171 ASN A CA 1
ATOM 1364 C C . ASN A 1 171 ? 4.304 -3.399 -0.611 1.00 97.69 171 ASN A C 1
ATOM 1366 O O . ASN A 1 171 ? 5.185 -4.077 -0.083 1.00 97.69 171 ASN A O 1
ATOM 1370 N N . GLY A 1 172 ? 4.326 -3.041 -1.893 1.00 95.25 172 GLY A N 1
ATOM 1371 C CA . GLY A 1 172 ? 5.416 -3.327 -2.818 1.00 95.25 172 GLY A CA 1
ATOM 1372 C C . GLY A 1 172 ? 5.889 -2.050 -3.497 1.00 95.25 172 GLY A C 1
ATOM 1373 O O . GLY A 1 172 ? 6.127 -1.055 -2.824 1.00 95.25 172 GLY A O 1
ATOM 1374 N N . HIS A 1 173 ? 5.988 -2.093 -4.826 1.00 95.75 173 HIS A N 1
ATOM 1375 C CA . HIS A 1 173 ? 6.424 -0.991 -5.688 1.00 95.75 173 HIS A CA 1
ATOM 1376 C C . HIS A 1 173 ? 7.917 -0.622 -5.569 1.00 95.75 173 HIS A C 1
ATOM 1378 O O . HIS A 1 173 ? 8.612 -0.696 -6.581 1.00 95.75 173 HIS A O 1
ATOM 1384 N N . ASP A 1 174 ? 8.431 -0.335 -4.371 1.00 88.25 174 ASP A N 1
ATOM 1385 C CA . ASP A 1 174 ? 9.829 0.085 -4.200 1.00 88.25 174 ASP A CA 1
ATOM 1386 C C . ASP A 1 174 ? 10.819 -1.071 -4.372 1.00 88.25 174 ASP A C 1
ATOM 1388 O O . ASP A 1 174 ? 10.585 -2.233 -4.018 1.00 88.25 174 ASP A O 1
ATOM 1392 N N . HIS A 1 175 ? 12.009 -0.728 -4.849 1.00 89.94 175 HIS A N 1
ATOM 1393 C CA . HIS A 1 175 ? 13.045 -1.711 -5.125 1.00 89.94 175 HIS A CA 1
ATOM 1394 C C . HIS A 1 175 ? 13.864 -2.096 -3.894 1.00 89.94 175 HIS A C 1
ATOM 1396 O O . HIS A 1 175 ? 14.200 -3.270 -3.705 1.00 89.94 175 HIS A O 1
ATOM 1402 N N . TYR A 1 176 ? 14.159 -1.123 -3.034 1.00 90.38 176 TYR A N 1
ATOM 1403 C CA . TYR A 1 176 ? 15.007 -1.313 -1.857 1.00 90.38 176 TYR A CA 1
ATOM 1404 C C . TYR A 1 176 ? 14.243 -1.812 -0.628 1.00 90.38 176 TYR A C 1
ATOM 1406 O O . TYR A 1 176 ? 14.862 -2.338 0.301 1.00 90.38 176 TYR A O 1
ATOM 1414 N N . GLY A 1 177 ? 12.912 -1.722 -0.654 1.00 92.44 177 GLY A N 1
ATOM 1415 C CA . GLY A 1 177 ? 12.059 -1.961 0.503 1.00 92.44 177 GLY A CA 1
ATOM 1416 C C . GLY A 1 177 ? 12.234 -0.899 1.590 1.00 92.44 177 GLY A C 1
ATOM 1417 O O . GLY A 1 177 ? 13.173 -0.102 1.578 1.00 92.44 177 GLY A O 1
ATOM 1418 N N . CYS A 1 178 ? 11.311 -0.886 2.545 1.00 94.31 178 CYS A N 1
ATOM 1419 C CA . CYS A 1 178 ? 11.319 0.069 3.646 1.00 94.31 178 CYS A CA 1
ATOM 1420 C C . CYS A 1 178 ? 10.508 -0.464 4.835 1.00 94.31 178 CYS A C 1
ATOM 1422 O O . CYS A 1 178 ? 9.479 -1.106 4.647 1.00 94.31 178 CYS A O 1
ATOM 1424 N N . ASP A 1 179 ? 10.967 -0.213 6.059 1.00 95.19 179 ASP A N 1
ATOM 1425 C CA . ASP A 1 179 ? 10.276 -0.593 7.298 1.00 95.19 179 ASP A CA 1
ATOM 1426 C C . ASP A 1 179 ? 10.090 0.659 8.144 1.00 95.19 179 ASP A C 1
ATOM 1428 O O . ASP A 1 179 ? 11.069 1.259 8.599 1.00 95.19 179 ASP A O 1
ATOM 1432 N N . VAL A 1 180 ? 8.839 1.079 8.313 1.00 95.94 180 VAL A N 1
ATOM 1433 C CA . VAL A 1 180 ? 8.514 2.336 8.983 1.00 95.94 180 VAL A CA 1
ATOM 1434 C C . VAL A 1 180 ? 7.383 2.164 9.980 1.00 95.94 180 VAL A C 1
ATOM 1436 O O . VAL A 1 180 ? 6.526 1.283 9.866 1.00 95.94 180 VAL A O 1
ATOM 1439 N N . ILE A 1 181 ? 7.349 3.073 10.948 1.00 97.00 181 ILE A N 1
ATOM 1440 C CA . ILE A 1 181 ? 6.234 3.221 11.872 1.00 97.00 181 ILE A CA 1
ATOM 1441 C C . ILE A 1 181 ? 5.644 4.617 11.707 1.00 97.00 181 ILE A C 1
ATOM 1443 O O . ILE A 1 181 ? 6.307 5.623 11.965 1.00 97.00 181 ILE A O 1
ATOM 1447 N N . HIS A 1 182 ? 4.370 4.661 11.330 1.00 97.12 182 HIS A N 1
ATOM 1448 C CA . HIS A 1 182 ? 3.542 5.860 11.376 1.00 97.12 182 HIS A CA 1
ATOM 1449 C C . HIS A 1 182 ? 3.066 6.061 12.805 1.00 97.12 182 HIS A C 1
ATOM 1451 O O . HIS A 1 182 ? 2.403 5.184 13.358 1.00 97.12 182 HIS A O 1
ATOM 1457 N N . THR A 1 183 ? 3.405 7.194 13.410 1.00 96.56 183 THR A N 1
ATOM 1458 C CA . THR A 1 183 ? 2.962 7.570 14.757 1.00 96.56 183 THR A CA 1
ATOM 1459 C C . THR A 1 183 ? 2.032 8.767 14.654 1.00 96.56 183 THR A C 1
ATOM 1461 O O . THR A 1 183 ? 2.314 9.705 13.914 1.00 96.56 183 THR A O 1
ATOM 1464 N N . PHE A 1 184 ? 0.909 8.722 15.363 1.00 96.06 184 PHE A N 1
ATOM 1465 C CA . PHE A 1 184 ? -0.021 9.841 15.416 1.00 96.06 184 PHE A CA 1
ATOM 1466 C C . PHE A 1 184 ? 0.447 10.886 16.432 1.00 96.06 184 PHE A C 1
ATOM 1468 O O . PHE A 1 184 ? 0.669 10.567 17.602 1.00 96.06 184 PHE A O 1
ATOM 1475 N N . HIS A 1 185 ? 0.566 12.128 15.979 1.00 92.69 185 HIS A N 1
ATOM 1476 C CA . HIS A 1 185 ? 0.975 13.287 16.758 1.00 92.69 185 HIS A CA 1
ATOM 1477 C C . HIS A 1 185 ? -0.254 14.140 17.090 1.00 92.69 185 HIS A C 1
ATOM 1479 O O . HIS A 1 185 ? -0.817 14.814 16.229 1.00 92.69 185 HIS A O 1
ATOM 1485 N N . HIS A 1 186 ? -0.696 14.083 18.351 1.00 88.75 186 HIS A N 1
ATOM 1486 C CA . HIS A 1 186 ? -1.914 14.757 18.822 1.00 88.75 186 HIS A CA 1
ATOM 1487 C C . HIS A 1 186 ? -1.839 16.288 18.764 1.00 88.75 186 HIS A C 1
ATOM 1489 O O . HIS A 1 186 ? -2.866 16.944 18.632 1.00 88.75 186 HIS A O 1
ATOM 1495 N N . ASP A 1 187 ? -0.641 16.852 18.879 1.00 89.31 187 ASP A N 1
ATOM 1496 C CA . ASP A 1 187 ? -0.376 18.289 18.805 1.00 89.31 187 ASP A CA 1
ATOM 1497 C C . ASP A 1 187 ? -0.585 18.853 17.395 1.00 89.31 187 ASP A C 1
ATOM 1499 O O . ASP A 1 187 ? -0.980 20.008 17.242 1.00 89.31 187 ASP A O 1
ATOM 1503 N N . GLN A 1 188 ? -0.344 18.029 16.375 1.00 88.56 188 GLN A N 1
ATOM 1504 C CA . GLN A 1 188 ? -0.443 18.413 14.968 1.00 88.56 188 GLN A CA 1
ATOM 1505 C C . GLN A 1 188 ? -1.664 17.817 14.258 1.00 88.56 188 GLN A C 1
ATOM 1507 O O . GLN A 1 188 ? -1.968 18.245 13.149 1.00 88.56 188 GLN A O 1
ATOM 1512 N N . ASP A 1 189 ? -2.367 16.870 14.889 1.00 90.50 189 ASP A N 1
ATOM 1513 C CA . ASP A 1 189 ? -3.453 16.078 14.289 1.00 90.50 189 ASP A CA 1
ATOM 1514 C C . ASP A 1 189 ? -3.003 15.344 13.006 1.00 90.50 189 ASP A C 1
ATOM 1516 O O . ASP A 1 189 ? -3.732 15.234 12.019 1.00 90.50 189 ASP A O 1
ATOM 1520 N N . THR A 1 190 ? -1.758 14.853 13.002 1.00 95.69 190 THR A N 1
ATOM 1521 C CA . THR A 1 190 ? -1.112 14.252 11.825 1.00 95.69 190 THR A CA 1
ATOM 1522 C C . THR A 1 190 ? -0.376 12.961 12.154 1.00 95.69 190 THR A C 1
ATOM 1524 O O . THR A 1 190 ? 0.103 12.727 13.263 1.00 95.69 190 THR A O 1
ATOM 1527 N N . TRP A 1 191 ? -0.262 12.096 11.151 1.00 96.69 191 TRP A N 1
ATOM 1528 C CA . TRP A 1 191 ? 0.610 10.930 11.176 1.00 96.69 191 TRP A CA 1
ATOM 1529 C C . TRP A 1 191 ? 1.983 11.275 10.625 1.00 96.69 191 TRP A C 1
ATOM 1531 O O . TRP A 1 191 ? 2.086 11.820 9.526 1.00 96.69 191 TRP A O 1
ATOM 1541 N N . ILE A 1 192 ? 3.026 10.898 11.359 1.00 95.25 192 ILE A N 1
ATOM 1542 C CA . ILE A 1 192 ? 4.418 11.084 10.955 1.00 95.25 192 ILE A CA 1
ATOM 1543 C C . ILE A 1 192 ? 5.090 9.716 10.875 1.00 95.25 192 ILE A C 1
ATOM 1545 O O . ILE A 1 192 ? 5.044 8.926 11.823 1.00 95.25 192 ILE A O 1
ATOM 1549 N N . ALA A 1 193 ? 5.708 9.430 9.731 1.00 96.00 193 ALA A N 1
ATOM 1550 C CA . ALA A 1 193 ? 6.495 8.223 9.528 1.00 96.00 193 ALA A CA 1
ATOM 1551 C C . ALA A 1 193 ? 7.894 8.388 10.132 1.00 96.00 193 ALA A C 1
ATOM 1553 O O . ALA A 1 193 ? 8.516 9.443 10.027 1.00 96.00 193 ALA A O 1
ATOM 1554 N N . SER A 1 194 ? 8.420 7.321 10.724 1.00 94.56 194 SER A N 1
ATOM 1555 C CA . SER A 1 194 ? 9.836 7.217 11.089 1.00 94.56 194 SER A CA 1
ATOM 1556 C C . SER A 1 194 ? 10.360 5.831 10.736 1.00 94.56 194 SER A C 1
ATOM 1558 O O . SER A 1 194 ? 9.621 4.848 10.819 1.00 94.56 194 SER A O 1
ATOM 1560 N N . ALA A 1 195 ? 11.623 5.756 10.313 1.00 89.75 195 ALA A N 1
ATOM 1561 C CA . ALA A 1 195 ? 12.267 4.486 10.002 1.00 89.75 195 ALA A CA 1
ATOM 1562 C C . ALA A 1 195 ? 12.356 3.613 11.261 1.00 89.75 195 ALA A C 1
ATOM 1564 O O . ALA A 1 195 ? 12.699 4.096 12.344 1.00 89.75 195 ALA A O 1
ATOM 1565 N N . THR A 1 196 ? 12.066 2.322 11.118 1.00 82.50 196 THR A N 1
ATOM 1566 C CA . THR A 1 196 ? 12.322 1.352 12.180 1.00 82.50 196 THR A CA 1
ATOM 1567 C C . THR A 1 196 ? 13.830 1.131 12.259 1.00 82.50 196 THR A C 1
ATOM 1569 O O . THR A 1 196 ? 14.462 0.758 11.271 1.00 82.50 196 THR A O 1
ATOM 1572 N N . ASP A 1 197 ? 14.429 1.350 13.429 1.00 59.84 197 ASP A N 1
ATOM 1573 C CA . ASP A 1 197 ? 15.835 1.013 13.638 1.00 59.84 197 ASP A CA 1
ATOM 1574 C C . ASP A 1 197 ? 16.002 -0.515 13.569 1.00 59.84 197 ASP A C 1
ATOM 1576 O O . ASP A 1 197 ? 15.654 -1.239 14.504 1.00 59.84 197 ASP A O 1
ATOM 1580 N N . LEU A 1 198 ? 16.518 -1.012 12.440 1.00 47.22 198 LEU A N 1
ATOM 1581 C CA . LEU A 1 198 ? 16.774 -2.433 12.167 1.00 47.22 198 LEU A CA 1
ATOM 1582 C C . LEU A 1 198 ? 17.751 -3.077 13.173 1.00 47.22 198 LEU A C 1
ATOM 1584 O O . LEU A 1 198 ? 17.908 -4.298 13.169 1.00 47.22 198 LEU A O 1
ATOM 1588 N N . SER A 1 199 ? 18.412 -2.283 14.026 1.00 33.97 199 SER A N 1
ATOM 1589 C CA . SER A 1 199 ? 19.292 -2.767 15.095 1.00 33.97 199 SER A CA 1
ATOM 1590 C C . SER A 1 199 ? 18.573 -3.068 16.417 1.00 33.97 199 SER A C 1
ATOM 1592 O O . SER A 1 199 ? 19.136 -3.755 17.273 1.00 33.97 199 SER A O 1
ATOM 1594 N N . SER A 1 200 ? 17.321 -2.628 16.584 1.00 32.16 200 SER A N 1
ATOM 1595 C CA . SER A 1 200 ? 16.510 -2.958 17.756 1.00 32.16 200 SER A CA 1
ATOM 1596 C C . SER A 1 200 ? 15.566 -4.120 17.439 1.00 32.16 200 SER A C 1
ATOM 1598 O O . SER A 1 200 ? 14.678 -3.966 16.597 1.00 32.16 200 SER A O 1
ATOM 1600 N N . PRO A 1 201 ? 15.696 -5.288 18.103 1.00 32.69 201 PRO A N 1
ATOM 1601 C CA . PRO A 1 201 ? 14.686 -6.328 17.995 1.00 32.69 201 PRO A CA 1
ATOM 1602 C C . PRO A 1 201 ? 13.345 -5.714 18.380 1.00 32.69 201 PRO A C 1
ATOM 1604 O O . PRO A 1 201 ? 13.229 -5.088 19.434 1.00 32.69 201 PRO A O 1
ATOM 1607 N N . THR A 1 202 ? 12.367 -5.861 17.486 1.00 37.91 202 THR A N 1
ATOM 1608 C CA . THR A 1 202 ? 10.994 -5.404 17.664 1.00 37.91 202 THR A CA 1
ATOM 1609 C C . THR A 1 202 ? 10.509 -5.926 19.011 1.00 37.91 202 THR A C 1
ATOM 1611 O O . THR A 1 202 ? 10.146 -7.094 19.146 1.00 37.91 202 THR A O 1
ATOM 1614 N N . GLN A 1 203 ? 10.550 -5.068 20.030 1.00 32.12 203 GLN A N 1
ATOM 1615 C CA . GLN A 1 203 ? 9.732 -5.266 21.210 1.00 32.12 203 GLN A CA 1
ATOM 1616 C C . GLN A 1 203 ? 8.298 -5.401 20.680 1.00 32.12 203 GLN A C 1
ATOM 1618 O O . GLN A 1 203 ? 7.960 -4.739 19.686 1.00 32.12 203 GLN A O 1
ATOM 1623 N N . PRO A 1 204 ? 7.452 -6.248 21.287 1.00 33.31 204 PRO A N 1
ATOM 1624 C CA . PRO A 1 204 ? 6.023 -6.204 21.010 1.00 33.31 204 PRO A CA 1
ATOM 1625 C C . PRO A 1 204 ? 5.555 -4.741 21.034 1.00 33.31 204 PRO A C 1
ATOM 1627 O O . PRO A 1 204 ? 6.216 -3.898 21.644 1.00 33.31 204 PRO A O 1
ATOM 1630 N N . LEU A 1 205 ? 4.411 -4.423 20.424 1.00 41.50 205 LEU A N 1
ATOM 1631 C CA . LEU A 1 205 ? 3.681 -3.178 20.708 1.00 41.50 205 LEU A CA 1
ATOM 1632 C C . LEU A 1 205 ? 3.235 -3.176 22.190 1.00 41.50 205 LEU A C 1
ATOM 1634 O O . LEU A 1 205 ? 2.057 -3.209 22.512 1.00 41.50 205 LEU A O 1
ATOM 1638 N N . GLN A 1 206 ? 4.188 -3.243 23.111 1.00 34.81 206 GLN A N 1
ATOM 1639 C CA . GLN A 1 206 ? 4.070 -2.864 24.489 1.00 34.81 206 GLN A CA 1
ATOM 1640 C C . GLN A 1 206 ? 4.248 -1.361 24.488 1.00 34.81 206 GLN A C 1
ATOM 1642 O O . GLN A 1 206 ? 5.196 -0.833 23.900 1.00 34.81 206 GLN A O 1
ATOM 1647 N N . GLU A 1 207 ? 3.289 -0.696 25.123 1.00 36.66 207 GLU A N 1
ATOM 1648 C CA . GLU A 1 207 ? 3.471 0.619 25.710 1.00 36.66 207 GLU A CA 1
ATOM 1649 C C . GLU A 1 207 ? 4.923 0.771 26.147 1.00 36.66 207 GLU A C 1
ATOM 1651 O O . GLU A 1 207 ? 5.371 0.136 27.103 1.00 36.66 207 GLU A O 1
ATOM 1656 N N . VAL A 1 208 ? 5.677 1.584 25.409 1.00 31.45 208 VAL A N 1
ATOM 1657 C CA . VAL A 1 208 ? 6.943 2.089 25.913 1.00 31.45 208 VAL A CA 1
ATOM 1658 C C . VAL A 1 208 ? 6.534 3.000 27.058 1.00 31.45 208 VAL A C 1
ATOM 1660 O O . VAL A 1 208 ? 6.232 4.172 26.850 1.00 31.45 208 VAL A O 1
ATOM 1663 N N . GLN A 1 209 ? 6.464 2.438 28.263 1.00 31.81 209 GLN A N 1
ATOM 1664 C CA . GLN A 1 209 ? 6.557 3.210 29.486 1.00 31.81 209 GLN A CA 1
ATOM 1665 C C . GLN A 1 209 ? 7.960 3.811 29.469 1.00 31.81 209 GLN A C 1
ATOM 1667 O O . GLN A 1 209 ? 8.920 3.208 29.943 1.00 31.81 209 GLN A O 1
ATOM 1672 N N . ARG A 1 210 ? 8.108 4.972 28.822 1.00 33.97 210 ARG A N 1
ATOM 1673 C CA . ARG A 1 210 ? 9.225 5.845 29.149 1.00 33.97 210 ARG A CA 1
ATOM 1674 C C . ARG A 1 210 ? 9.022 6.209 30.611 1.00 33.97 210 ARG A C 1
ATOM 1676 O O . ARG A 1 210 ? 7.971 6.731 30.974 1.00 33.97 210 ARG A O 1
ATOM 1683 N N . GLU A 1 211 ? 10.011 5.895 31.436 1.00 35.25 211 GLU A N 1
ATOM 1684 C CA . GLU A 1 211 ? 10.197 6.552 32.724 1.00 35.25 211 GLU A CA 1
ATOM 1685 C C . GLU A 1 211 ? 10.505 8.030 32.433 1.00 35.25 211 GLU A C 1
ATOM 1687 O O . GLU A 1 211 ? 11.656 8.453 32.405 1.00 35.25 211 GLU A O 1
ATOM 1692 N N . GLU A 1 212 ? 9.473 8.803 32.100 1.00 38.88 212 GLU A N 1
ATOM 1693 C CA . GLU A 1 212 ? 9.524 10.258 32.105 1.00 38.88 212 GLU A CA 1
ATOM 1694 C C . GLU A 1 212 ? 9.047 10.726 33.480 1.00 38.88 212 GLU A C 1
ATOM 1696 O O . GLU A 1 212 ? 7.976 10.346 33.962 1.00 38.88 212 GLU A O 1
ATOM 1701 N N . GLU A 1 213 ? 9.916 11.495 34.133 1.00 38.41 213 GLU A N 1
ATOM 1702 C CA . GLU A 1 213 ? 9.679 12.139 35.417 1.00 38.41 213 GLU A CA 1
ATOM 1703 C C . GLU A 1 213 ? 8.312 12.837 35.456 1.00 38.41 213 GLU A C 1
ATOM 1705 O O . GLU A 1 213 ? 7.879 13.497 34.512 1.00 38.41 213 GLU A O 1
ATOM 1710 N N . GLU A 1 214 ? 7.647 12.664 36.598 1.00 40.28 214 GLU A N 1
ATOM 1711 C CA . GLU A 1 214 ? 6.302 13.112 36.944 1.00 40.28 214 GLU A CA 1
ATOM 1712 C C . GLU A 1 214 ? 5.854 14.443 36.308 1.00 40.28 214 GLU A C 1
ATOM 1714 O O . GLU A 1 214 ? 6.053 15.524 36.861 1.00 40.28 214 GLU A O 1
ATOM 1719 N N . THR A 1 215 ? 5.063 14.356 35.238 1.00 34.72 215 THR A N 1
ATOM 1720 C CA . THR A 1 215 ? 3.960 15.295 34.996 1.00 34.72 215 THR A CA 1
ATOM 1721 C C . THR A 1 215 ? 2.691 14.496 34.713 1.00 34.72 215 THR A C 1
ATOM 1723 O O . THR A 1 215 ? 2.599 13.717 33.772 1.00 34.72 215 THR A O 1
ATOM 1726 N N . LYS A 1 216 ? 1.710 14.615 35.615 1.00 37.59 216 LYS A N 1
ATOM 1727 C CA . LYS A 1 216 ? 0.430 13.894 35.571 1.00 37.59 216 LYS A CA 1
ATOM 1728 C C . LYS A 1 216 ? -0.496 14.468 34.494 1.00 37.59 216 LYS A C 1
ATOM 1730 O O . LYS A 1 216 ? -1.516 15.067 34.821 1.00 37.59 216 LYS A O 1
ATOM 1735 N N . GLU A 1 217 ? -0.179 14.240 33.229 1.00 42.31 217 GLU A N 1
ATOM 1736 C CA . GLU A 1 217 ? -1.193 14.155 32.179 1.00 42.31 217 GLU A CA 1
ATOM 1737 C C . GLU A 1 217 ? -1.341 12.682 31.798 1.00 42.31 217 GLU A C 1
ATOM 1739 O O . GLU A 1 217 ? -0.360 11.962 31.638 1.00 42.31 217 GLU A O 1
ATOM 1744 N N . GLN A 1 218 ? -2.578 12.189 31.733 1.00 38.75 218 GLN A N 1
ATOM 1745 C CA . GLN A 1 218 ? -2.864 10.841 31.247 1.00 38.75 218 GLN A CA 1
ATOM 1746 C C . GLN A 1 218 ? -2.551 10.787 29.746 1.00 38.75 218 GLN A C 1
ATOM 1748 O O . GLN A 1 218 ? -3.438 10.974 28.915 1.00 38.75 218 GLN A O 1
ATOM 1753 N N . ILE A 1 219 ? -1.283 10.578 29.395 1.00 51.69 219 ILE A N 1
ATOM 1754 C CA . ILE A 1 219 ? -0.845 10.408 28.012 1.00 51.69 219 ILE A CA 1
ATOM 1755 C C . ILE A 1 219 ? -1.393 9.058 27.543 1.00 51.69 219 ILE A C 1
ATOM 1757 O O . ILE A 1 219 ? -0.911 8.002 27.948 1.00 51.69 219 ILE A O 1
ATOM 1761 N N . GLN A 1 220 ? -2.453 9.086 26.730 1.00 52.19 220 GLN A N 1
ATOM 1762 C CA . GLN A 1 220 ? -2.908 7.890 26.024 1.00 52.19 220 GLN A CA 1
ATOM 1763 C C . GLN A 1 220 ? -1.748 7.346 25.177 1.00 52.19 220 GLN A C 1
ATOM 1765 O O . GLN A 1 220 ? -1.001 8.142 24.599 1.00 52.19 220 GLN A O 1
ATOM 1770 N N . PRO A 1 221 ? -1.581 6.018 25.073 1.00 60.50 221 PRO A N 1
ATOM 1771 C CA . PRO A 1 221 ? -0.524 5.451 24.250 1.00 60.50 221 PRO A CA 1
ATOM 1772 C C . PRO A 1 221 ? -0.645 5.965 22.814 1.00 60.50 221 PRO A C 1
ATOM 1774 O O . PRO A 1 221 ? -1.717 5.905 22.206 1.00 60.50 221 PRO A O 1
ATOM 1777 N N . ALA A 1 222 ? 0.461 6.483 22.275 1.00 75.62 222 ALA A N 1
ATOM 1778 C CA . ALA A 1 222 ? 0.493 7.015 20.919 1.00 75.62 222 ALA A CA 1
ATOM 1779 C C . ALA A 1 222 ? 0.029 5.937 19.929 1.00 75.62 222 ALA A C 1
ATOM 1781 O O . ALA A 1 222 ? 0.537 4.811 19.934 1.00 75.62 222 ALA A O 1
ATOM 1782 N N . ARG A 1 223 ? -0.944 6.272 19.073 1.00 90.69 223 ARG A N 1
ATOM 1783 C CA . ARG A 1 223 ? -1.410 5.357 18.026 1.00 90.69 223 ARG A CA 1
ATOM 1784 C C . ARG A 1 223 ? -0.287 5.144 17.018 1.00 90.69 223 ARG A C 1
ATOM 1786 O O . ARG A 1 223 ? 0.294 6.111 16.527 1.00 90.69 223 ARG A O 1
ATOM 1793 N N . ARG A 1 224 ? 0.002 3.882 16.696 1.00 94.81 224 ARG A N 1
ATOM 1794 C CA . ARG A 1 224 ? 1.087 3.502 15.786 1.00 94.81 224 ARG A CA 1
ATOM 1795 C C . ARG A 1 224 ? 0.611 2.482 14.763 1.00 94.81 224 ARG A C 1
ATOM 1797 O O . ARG A 1 224 ? -0.151 1.584 15.108 1.00 94.81 224 ARG A O 1
ATOM 1804 N N . VAL A 1 225 ? 1.085 2.613 13.529 1.00 96.75 225 VAL A N 1
ATOM 1805 C CA . VAL A 1 225 ? 0.853 1.657 12.439 1.00 96.75 225 VAL A CA 1
ATOM 1806 C C . VAL A 1 225 ? 2.195 1.337 11.799 1.00 96.75 225 VAL A C 1
ATOM 1808 O O . VAL A 1 225 ? 2.891 2.241 11.340 1.00 96.75 225 VAL A O 1
ATOM 1811 N N . ARG A 1 226 ? 2.570 0.056 11.774 1.00 96.94 226 ARG A N 1
ATOM 1812 C CA . ARG A 1 226 ? 3.767 -0.390 11.054 1.00 96.94 226 ARG A CA 1
ATOM 1813 C C . ARG A 1 226 ? 3.415 -0.644 9.596 1.00 96.94 226 ARG A C 1
ATOM 1815 O O . ARG A 1 226 ? 2.427 -1.318 9.299 1.00 96.94 226 ARG A O 1
ATOM 1822 N N . GLU A 1 227 ? 4.239 -0.112 8.711 1.00 97.88 227 GLU A N 1
ATOM 1823 C CA . GLU A 1 227 ? 4.160 -0.328 7.276 1.00 97.88 227 GLU A CA 1
ATOM 1824 C C . GLU A 1 227 ? 5.458 -0.976 6.808 1.00 97.88 227 GLU A C 1
ATOM 1826 O O . GLU A 1 227 ? 6.551 -0.488 7.099 1.00 97.88 227 GLU A O 1
ATOM 1831 N N . ILE A 1 228 ? 5.320 -2.073 6.070 1.00 97.44 228 ILE A N 1
ATOM 1832 C CA . ILE A 1 228 ? 6.427 -2.738 5.399 1.00 97.44 228 ILE A CA 1
ATOM 1833 C C . ILE A 1 228 ? 6.253 -2.606 3.895 1.00 97.44 228 ILE A C 1
ATOM 1835 O O . ILE A 1 228 ? 5.282 -3.104 3.325 1.00 97.44 228 ILE A O 1
ATOM 1839 N N . THR A 1 229 ? 7.254 -2.021 3.259 1.00 96.50 229 THR A N 1
ATOM 1840 C CA . THR A 1 229 ? 7.459 -2.072 1.820 1.00 96.50 229 THR A CA 1
ATOM 1841 C C . THR A 1 229 ? 8.382 -3.239 1.501 1.00 96.50 229 THR A C 1
ATOM 1843 O O . THR A 1 229 ? 9.561 -3.247 1.864 1.00 96.50 229 THR A O 1
ATOM 1846 N N . GLN A 1 230 ? 7.822 -4.267 0.865 1.00 94.94 230 GLN A N 1
ATOM 1847 C CA . GLN A 1 230 ? 8.530 -5.476 0.468 1.00 94.94 230 GLN A CA 1
ATOM 1848 C C . GLN A 1 230 ? 9.643 -5.123 -0.514 1.00 94.94 230 GLN A C 1
ATOM 1850 O O . GLN A 1 230 ? 9.387 -4.658 -1.620 1.00 94.94 230 GLN A O 1
ATOM 1855 N N . ARG A 1 231 ? 10.882 -5.433 -0.129 1.00 92.44 231 ARG A N 1
ATOM 1856 C CA . ARG A 1 231 ? 12.038 -5.317 -1.017 1.00 92.44 231 ARG A CA 1
ATOM 1857 C C . ARG A 1 231 ? 11.872 -6.207 -2.246 1.00 92.44 231 ARG A C 1
ATOM 1859 O O . ARG A 1 231 ? 11.388 -7.338 -2.133 1.00 92.44 231 ARG A O 1
ATOM 1866 N N . SER A 1 232 ? 12.321 -5.710 -3.394 1.00 90.25 232 SER A N 1
ATOM 1867 C CA . SER A 1 232 ? 12.134 -6.376 -4.678 1.00 90.25 232 SER A CA 1
ATOM 1868 C C . SER A 1 232 ? 12.772 -7.769 -4.739 1.00 90.25 232 SER A C 1
ATOM 1870 O O . SER A 1 232 ? 13.852 -8.044 -4.204 1.00 90.25 232 SER A O 1
ATOM 1872 N N . MET A 1 233 ? 12.081 -8.652 -5.457 1.00 88.38 233 MET A N 1
ATOM 1873 C CA . MET A 1 233 ? 12.540 -9.994 -5.808 1.00 88.38 233 MET A CA 1
ATOM 1874 C C . MET A 1 233 ? 13.552 -10.008 -6.965 1.00 88.38 233 MET A C 1
ATOM 1876 O O . MET A 1 233 ? 14.073 -11.070 -7.307 1.00 88.38 233 MET A O 1
ATOM 1880 N N . MET A 1 234 ? 13.840 -8.860 -7.583 1.00 84.44 234 MET A N 1
ATOM 1881 C CA . MET A 1 234 ? 14.862 -8.776 -8.625 1.00 84.44 234 MET A CA 1
ATOM 1882 C C . MET A 1 234 ? 16.250 -9.049 -8.033 1.00 84.44 234 MET A C 1
ATOM 1884 O O . MET A 1 234 ? 16.561 -8.676 -6.898 1.00 84.44 234 MET A O 1
ATOM 1888 N N . ALA A 1 235 ? 17.097 -9.709 -8.824 1.00 78.75 235 ALA A N 1
ATOM 1889 C CA . ALA A 1 235 ? 18.412 -10.170 -8.386 1.00 78.75 235 ALA A CA 1
ATOM 1890 C C . ALA A 1 235 ? 19.326 -9.024 -7.926 1.00 78.75 235 ALA A C 1
ATOM 1892 O O . ALA A 1 235 ? 20.033 -9.173 -6.933 1.00 78.75 235 ALA A O 1
ATOM 1893 N N . GLU A 1 236 ? 19.267 -7.865 -8.590 1.00 80.81 236 GLU A N 1
ATOM 1894 C CA . GLU A 1 236 ? 20.064 -6.685 -8.222 1.00 80.81 236 GLU A CA 1
ATOM 1895 C C . GLU A 1 236 ? 19.725 -6.138 -6.826 1.00 80.81 236 GLU A C 1
ATOM 1897 O O . GLU A 1 236 ? 20.569 -5.526 -6.173 1.00 80.81 236 GLU A O 1
ATOM 1902 N N . PHE A 1 237 ? 18.526 -6.442 -6.319 1.00 82.75 237 PHE A N 1
ATOM 1903 C CA . PHE A 1 237 ? 18.103 -6.098 -4.965 1.00 82.75 237 PHE A CA 1
ATOM 1904 C C . PHE A 1 237 ? 18.212 -7.278 -3.995 1.00 82.75 237 PHE A C 1
ATOM 1906 O O . PHE A 1 237 ? 17.728 -7.168 -2.876 1.00 82.75 237 PHE A O 1
ATOM 1913 N N . GLY A 1 238 ? 18.876 -8.377 -4.370 1.00 77.31 238 GLY A N 1
ATOM 1914 C CA . GLY A 1 238 ? 19.122 -9.546 -3.515 1.00 77.31 238 GLY A CA 1
ATOM 1915 C C . GLY A 1 238 ? 18.005 -10.594 -3.515 1.00 77.31 238 GLY A C 1
ATOM 1916 O O . GLY A 1 238 ? 18.060 -11.550 -2.739 1.00 77.31 238 GLY A O 1
ATOM 1917 N N . GLY A 1 239 ? 17.006 -10.442 -4.390 1.00 83.06 239 GLY A N 1
ATOM 1918 C CA . GLY A 1 239 ? 15.908 -11.388 -4.553 1.00 83.06 239 GLY A CA 1
ATOM 1919 C C . GLY A 1 239 ? 15.164 -11.664 -3.256 1.00 83.06 239 GLY A C 1
ATOM 1920 O O . GLY A 1 239 ? 15.270 -12.759 -2.712 1.00 83.06 239 GLY A O 1
ATOM 1921 N N . TYR A 1 240 ? 14.442 -10.676 -2.736 1.00 89.25 240 TYR A N 1
ATOM 1922 C CA . TYR A 1 240 ? 13.750 -10.814 -1.460 1.00 89.25 240 TYR A CA 1
ATOM 1923 C C . TYR A 1 240 ? 12.331 -11.366 -1.616 1.00 89.25 240 TYR A C 1
ATOM 1925 O O . TYR A 1 240 ? 11.581 -10.996 -2.514 1.00 89.25 240 TYR A O 1
ATOM 1933 N N . SER A 1 241 ? 11.951 -12.231 -0.680 1.00 91.56 241 SER A N 1
ATOM 1934 C CA . SER A 1 241 ? 10.564 -12.460 -0.273 1.00 91.56 241 SER A CA 1
ATOM 1935 C C . SER A 1 241 ? 10.371 -12.002 1.167 1.00 91.56 241 SER A C 1
ATOM 1937 O O . SER A 1 241 ? 11.318 -11.580 1.833 1.00 91.56 241 SER A O 1
ATOM 1939 N N . GLY A 1 242 ? 9.137 -12.072 1.649 1.00 91.56 242 GLY A N 1
ATOM 1940 C CA . GLY A 1 242 ? 8.793 -11.794 3.031 1.00 91.56 242 GLY A CA 1
ATOM 1941 C C . GLY A 1 242 ? 7.890 -12.879 3.589 1.00 91.56 242 GLY A C 1
ATOM 1942 O O . GLY A 1 242 ? 6.970 -13.344 2.916 1.00 91.56 242 GLY A O 1
ATOM 1943 N N . LEU A 1 243 ? 8.143 -13.264 4.835 1.00 94.19 243 LEU A N 1
ATOM 1944 C CA . LEU A 1 243 ? 7.233 -14.065 5.637 1.00 94.19 243 LEU A CA 1
ATOM 1945 C C . LEU A 1 243 ? 6.474 -13.135 6.583 1.00 94.19 243 LEU A C 1
ATOM 1947 O O . LEU A 1 243 ? 7.076 -12.509 7.456 1.00 94.19 243 LEU A O 1
ATOM 1951 N N . PHE A 1 244 ? 5.158 -13.063 6.410 1.00 94.69 244 PHE A N 1
ATOM 1952 C CA . PHE A 1 244 ? 4.263 -12.343 7.307 1.00 94.69 244 PHE A CA 1
ATOM 1953 C C . PHE A 1 244 ? 3.511 -13.332 8.198 1.00 94.69 244 PHE A C 1
ATOM 1955 O O . PHE A 1 244 ? 2.838 -14.240 7.710 1.00 94.69 244 PHE A O 1
ATOM 1962 N N . GLU A 1 245 ? 3.638 -13.153 9.506 1.00 94.00 245 GLU A N 1
ATOM 1963 C CA . GLU A 1 245 ? 3.025 -13.980 10.534 1.00 94.00 245 GLU A CA 1
ATOM 1964 C C . GLU A 1 245 ? 2.110 -13.125 11.409 1.00 94.00 245 GLU A C 1
ATOM 1966 O O . GLU A 1 245 ? 2.444 -12.001 11.788 1.00 94.00 245 GLU A O 1
ATOM 1971 N N . ILE A 1 246 ? 0.976 -13.704 11.789 1.00 91.56 246 ILE A N 1
ATOM 1972 C CA . ILE A 1 246 ? 0.056 -13.125 12.761 1.00 91.56 246 ILE A CA 1
ATOM 1973 C C . ILE A 1 246 ? -0.044 -14.109 13.914 1.00 91.56 246 ILE A C 1
ATOM 1975 O O . ILE A 1 246 ? -0.397 -15.272 13.711 1.00 91.56 246 ILE A O 1
ATOM 1979 N N . LYS A 1 247 ? 0.278 -13.655 15.122 1.00 88.62 247 LYS A N 1
ATOM 1980 C CA . LYS A 1 247 ? 0.224 -14.471 16.333 1.00 88.62 247 LYS A CA 1
ATOM 1981 C C . LYS A 1 247 ? -0.839 -13.927 17.269 1.00 88.62 247 LYS A C 1
ATOM 1983 O O . LYS A 1 247 ? -0.968 -12.725 17.466 1.00 88.62 247 LYS A O 1
ATOM 1988 N N . THR A 1 248 ? -1.594 -14.836 17.865 1.00 82.75 248 THR A N 1
ATOM 1989 C CA . THR A 1 248 ? -2.449 -14.558 19.019 1.00 82.75 248 THR A CA 1
ATOM 1990 C C . THR A 1 248 ? -1.654 -14.945 20.266 1.00 82.75 248 THR A C 1
ATOM 1992 O O . THR A 1 248 ? -1.595 -16.139 20.577 1.00 82.75 248 THR A O 1
ATOM 1995 N N . PRO A 1 249 ? -0.965 -14.007 20.940 1.00 72.19 249 PRO A N 1
ATOM 1996 C CA . PRO A 1 249 ? -0.199 -14.340 22.135 1.00 72.19 249 PRO A CA 1
ATOM 1997 C C . PRO A 1 249 ? -1.124 -14.913 23.215 1.00 72.19 249 PRO A C 1
ATOM 1999 O O . PRO A 1 249 ? -2.150 -14.322 23.548 1.00 72.19 249 PRO A O 1
ATOM 2002 N N . VAL A 1 250 ? -0.756 -16.075 23.761 1.00 64.31 250 VAL A N 1
ATOM 2003 C CA . VAL A 1 250 ? -1.496 -16.756 24.831 1.00 64.31 250 VAL A CA 1
ATOM 2004 C C . VAL A 1 250 ? -0.726 -16.582 26.135 1.00 64.31 250 VAL A C 1
ATOM 2006 O O . VAL A 1 250 ? 0.239 -17.299 26.378 1.00 64.31 250 VAL A O 1
ATOM 2009 N N . ASN A 1 251 ? -1.155 -15.645 26.984 1.00 54.22 251 ASN A N 1
ATOM 2010 C CA . ASN A 1 251 ? -0.606 -15.469 28.330 1.00 54.22 251 ASN A CA 1
ATOM 2011 C C . ASN A 1 251 ? -1.741 -15.538 29.368 1.00 54.22 251 ASN A C 1
ATOM 2013 O O . ASN A 1 251 ? -2.304 -14.516 29.751 1.00 54.22 251 ASN A O 1
ATOM 2017 N N . GLY A 1 252 ? -2.066 -16.740 29.849 1.00 58.34 252 GLY A N 1
ATOM 2018 C CA . GLY A 1 252 ? -3.083 -16.928 30.891 1.00 58.34 252 GLY A CA 1
ATOM 2019 C C . GLY A 1 252 ? -4.516 -16.673 30.403 1.00 58.34 252 GLY A C 1
ATOM 2020 O O . GLY A 1 252 ? -4.895 -17.150 29.338 1.00 58.34 252 GLY A O 1
ATOM 2021 N N . HIS A 1 253 ? -5.313 -15.956 31.204 1.00 52.53 253 HIS A N 1
ATOM 2022 C CA . HIS A 1 253 ? -6.732 -15.653 30.944 1.00 52.53 253 HIS A CA 1
ATOM 2023 C C . HIS A 1 253 ? -6.973 -14.297 30.251 1.00 52.53 253 HIS A C 1
ATOM 2025 O O . HIS A 1 253 ? -8.124 -13.922 30.040 1.00 52.53 253 HIS A O 1
ATOM 2031 N N . GLU A 1 254 ? -5.921 -13.550 29.901 1.00 54.97 254 GLU A N 1
ATOM 2032 C CA . GLU A 1 254 ? -6.062 -12.252 29.234 1.00 54.97 254 GLU A CA 1
ATOM 2033 C C . GLU A 1 254 ? -5.943 -12.393 27.713 1.00 54.97 254 GLU A C 1
ATOM 2035 O O . GLU A 1 254 ? -4.928 -12.849 27.180 1.00 54.97 254 GLU A O 1
ATOM 2040 N N . GLU A 1 255 ? -6.989 -11.973 27.001 1.00 58.75 255 GLU A N 1
ATOM 2041 C CA . GLU A 1 255 ? -6.975 -11.860 25.546 1.00 58.75 255 GLU A CA 1
ATOM 2042 C C . GLU A 1 255 ? -6.107 -10.662 25.137 1.00 58.75 255 GLU A C 1
ATOM 2044 O O . GLU A 1 255 ? -6.531 -9.509 25.217 1.00 58.75 255 GLU A O 1
ATOM 2049 N N . LYS A 1 256 ? -4.869 -10.935 24.714 1.00 68.12 256 LYS A N 1
ATOM 2050 C CA . LYS A 1 256 ? -3.961 -9.916 24.177 1.00 68.12 256 LYS A CA 1
ATOM 2051 C C . LYS A 1 256 ? -4.228 -9.630 22.698 1.00 68.12 256 LYS A C 1
ATOM 2053 O O . LYS A 1 256 ? -4.768 -10.463 21.963 1.00 68.12 256 LYS A O 1
ATOM 2058 N N . ASP A 1 257 ? -3.833 -8.429 22.277 1.00 78.25 257 ASP A N 1
ATOM 2059 C CA . ASP A 1 257 ? -3.923 -7.987 20.886 1.00 78.25 257 ASP A CA 1
ATOM 2060 C C . ASP A 1 257 ? -3.085 -8.878 19.945 1.00 78.25 257 ASP A C 1
ATOM 2062 O O . ASP A 1 257 ? -2.163 -9.570 20.384 1.00 78.25 257 ASP A O 1
ATOM 2066 N N . LEU A 1 258 ? -3.421 -8.887 18.651 1.00 87.00 258 LEU A N 1
ATOM 2067 C CA . LEU A 1 258 ? -2.653 -9.612 17.638 1.00 87.00 258 LEU A CA 1
ATOM 2068 C C . LEU A 1 258 ? -1.231 -9.059 17.542 1.00 87.00 258 LEU A C 1
ATOM 2070 O O . LEU A 1 258 ? -1.019 -7.852 17.453 1.00 87.00 258 LEU A O 1
ATOM 2074 N N . GLU A 1 259 ? -0.261 -9.962 17.476 1.00 89.94 259 GLU A N 1
ATOM 2075 C CA . GLU A 1 259 ? 1.123 -9.631 17.171 1.00 89.94 259 GLU A CA 1
ATOM 2076 C C . GLU A 1 259 ? 1.376 -9.861 15.678 1.00 89.94 259 GLU A C 1
ATOM 2078 O O . GLU A 1 259 ? 1.210 -10.973 15.170 1.00 89.94 259 GLU A O 1
ATOM 2083 N N . PHE A 1 260 ? 1.787 -8.806 14.976 1.00 92.56 260 PHE A N 1
ATOM 2084 C CA . PHE A 1 260 ? 2.142 -8.848 13.560 1.00 92.56 260 PHE A CA 1
ATOM 2085 C C . PHE A 1 260 ? 3.660 -8.883 13.408 1.00 92.56 260 PHE A C 1
ATOM 2087 O O . PHE A 1 260 ? 4.362 -7.981 13.872 1.00 92.56 260 PHE A O 1
ATOM 2094 N N . ARG A 1 261 ? 4.176 -9.905 12.724 1.00 93.12 261 ARG A N 1
ATOM 2095 C CA . ARG A 1 261 ? 5.609 -10.065 12.476 1.00 93.12 261 ARG A CA 1
ATOM 2096 C C . ARG A 1 261 ? 5.873 -10.213 10.988 1.00 93.12 261 ARG A C 1
ATOM 2098 O O . ARG A 1 261 ? 5.263 -11.034 10.318 1.00 93.12 261 ARG A O 1
ATOM 2105 N N . TYR A 1 262 ? 6.837 -9.450 10.495 1.00 93.81 262 TYR A N 1
ATOM 2106 C CA . TYR A 1 262 ? 7.360 -9.580 9.144 1.00 93.81 262 TYR A CA 1
ATOM 2107 C C . TYR A 1 262 ? 8.839 -9.962 9.209 1.00 93.81 262 TYR A C 1
ATOM 2109 O O . TYR A 1 262 ? 9.592 -9.405 10.009 1.00 93.81 262 TYR A O 1
ATOM 2117 N N . THR A 1 263 ? 9.246 -10.928 8.391 1.00 92.00 263 THR A N 1
ATOM 2118 C CA . THR A 1 263 ? 10.635 -11.379 8.265 1.00 92.00 263 THR A CA 1
ATOM 2119 C C . THR A 1 263 ? 11.029 -11.358 6.794 1.00 92.00 263 THR A C 1
ATOM 2121 O O . THR A 1 263 ? 10.445 -12.081 5.992 1.00 92.00 263 THR A O 1
ATOM 2124 N N . ALA A 1 264 ? 12.024 -10.545 6.442 1.00 89.81 264 ALA A N 1
ATOM 2125 C CA . ALA A 1 264 ? 12.585 -10.513 5.096 1.00 89.81 264 ALA A CA 1
ATOM 2126 C C . ALA A 1 264 ? 13.426 -11.777 4.836 1.00 89.81 264 ALA A C 1
ATOM 2128 O O . ALA A 1 264 ? 14.237 -12.180 5.672 1.00 89.81 264 ALA A O 1
ATOM 2129 N N . CYS A 1 265 ? 13.247 -12.398 3.673 1.00 87.94 265 CYS A N 1
ATOM 2130 C CA . CYS A 1 265 ? 13.927 -13.623 3.263 1.00 87.94 265 CYS A CA 1
ATOM 2131 C C . CYS A 1 265 ? 14.602 -13.408 1.902 1.00 87.94 265 CYS A C 1
ATOM 2133 O O . CYS A 1 265 ? 13.948 -13.479 0.864 1.00 87.94 265 CYS A O 1
ATOM 2135 N N . GLY A 1 266 ? 15.907 -13.131 1.904 1.00 83.81 266 GLY A N 1
ATOM 2136 C CA . GLY A 1 266 ? 16.702 -13.024 0.677 1.00 83.81 266 GLY A CA 1
ATOM 2137 C C . GLY A 1 266 ? 17.026 -14.399 0.087 1.00 83.81 266 GLY A C 1
ATOM 2138 O O . GLY A 1 266 ? 17.394 -15.318 0.819 1.00 83.81 266 GLY A O 1
ATOM 2139 N N . PHE A 1 267 ? 16.890 -14.542 -1.231 1.00 73.25 267 PHE A N 1
ATOM 2140 C CA . PHE A 1 267 ? 17.198 -15.777 -1.960 1.00 73.25 267 PHE A CA 1
ATOM 2141 C C . PHE A 1 267 ? 18.570 -15.756 -2.631 1.00 73.25 267 PHE A C 1
ATOM 2143 O O . PHE A 1 267 ? 19.177 -16.817 -2.794 1.00 73.25 267 PHE A O 1
ATOM 2150 N N . PHE A 1 268 ? 19.072 -14.582 -3.021 1.00 64.56 268 PHE A N 1
ATOM 2151 C CA . PHE A 1 268 ? 20.389 -14.488 -3.644 1.00 64.56 268 PHE A CA 1
ATOM 2152 C C . PHE A 1 268 ? 21.482 -14.518 -2.576 1.00 64.56 268 PHE A C 1
ATOM 2154 O O . PHE A 1 268 ? 21.854 -13.501 -2.001 1.00 64.56 268 PHE A O 1
ATOM 2161 N N . ASN A 1 269 ? 22.021 -15.715 -2.349 1.00 60.25 269 ASN A N 1
ATOM 2162 C CA . ASN A 1 269 ? 23.371 -15.873 -1.825 1.00 60.25 269 ASN A CA 1
ATOM 2163 C C . ASN A 1 269 ? 24.346 -15.772 -3.008 1.00 60.25 269 ASN A C 1
ATOM 2165 O O . ASN A 1 269 ? 24.126 -16.427 -4.030 1.00 60.25 269 ASN A O 1
ATOM 2169 N N . ASP A 1 270 ? 25.442 -15.023 -2.858 1.00 61.59 270 ASP A N 1
ATOM 2170 C CA . ASP A 1 270 ? 26.470 -14.782 -3.891 1.00 61.59 270 ASP A CA 1
ATOM 2171 C C . ASP A 1 270 ? 26.901 -16.047 -4.665 1.00 61.59 270 ASP A C 1
ATOM 2173 O O . ASP A 1 270 ? 27.255 -15.995 -5.844 1.00 61.59 270 ASP A O 1
ATOM 2177 N N . LEU A 1 271 ? 26.839 -17.214 -4.019 1.00 68.81 271 LEU A N 1
ATOM 2178 C CA . LEU A 1 271 ? 27.302 -18.498 -4.537 1.00 68.81 271 LEU A CA 1
ATOM 2179 C C . LEU A 1 271 ? 26.733 -18.87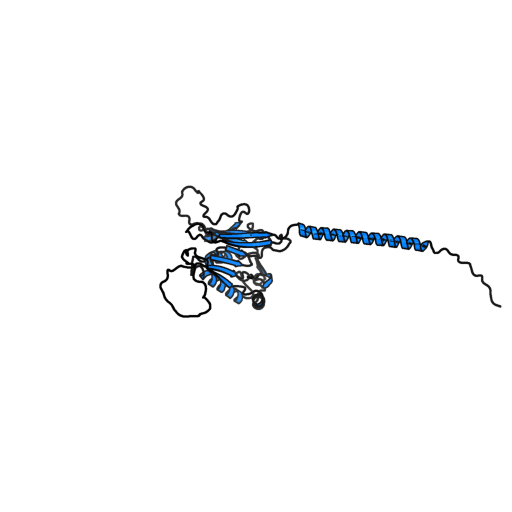5 -5.918 1.00 68.81 271 LEU A C 1
ATOM 2181 O O . LEU A 1 271 ? 27.472 -19.396 -6.747 1.00 68.81 271 LEU A O 1
ATOM 2185 N N . GLN A 1 272 ? 25.449 -18.629 -6.194 1.00 71.06 272 GLN A N 1
ATOM 2186 C CA . GLN A 1 272 ? 24.822 -19.057 -7.458 1.00 71.06 272 GLN A CA 1
ATOM 2187 C C . GLN A 1 272 ? 25.303 -18.226 -8.653 1.00 71.06 272 GLN A C 1
ATOM 2189 O O . GLN A 1 272 ? 25.585 -18.773 -9.718 1.00 71.06 272 GLN A O 1
ATOM 2194 N N . VAL A 1 273 ? 25.459 -16.915 -8.456 1.00 72.31 273 VAL A N 1
ATOM 2195 C CA . VAL A 1 273 ? 26.004 -16.009 -9.474 1.00 72.31 273 VAL A CA 1
ATOM 2196 C C . VAL A 1 273 ? 27.469 -16.344 -9.736 1.00 72.31 273 VAL A C 1
ATOM 2198 O O . VAL A 1 273 ? 27.872 -16.467 -10.891 1.00 72.31 273 VAL A O 1
ATOM 2201 N N . TRP A 1 274 ? 28.252 -16.600 -8.682 1.00 82.56 274 TRP A N 1
ATOM 2202 C CA . TRP A 1 274 ? 29.636 -17.049 -8.832 1.00 82.56 274 TRP A CA 1
ATOM 2203 C C . TRP A 1 274 ? 29.752 -18.379 -9.577 1.00 82.56 274 TRP A C 1
ATOM 2205 O O . TRP A 1 274 ? 30.663 -18.524 -10.385 1.00 82.56 274 TRP A O 1
ATOM 2215 N N . ILE A 1 275 ? 28.830 -19.329 -9.374 1.00 87.75 275 ILE A N 1
ATOM 2216 C CA . ILE A 1 275 ? 28.815 -20.587 -10.138 1.00 87.75 275 ILE A CA 1
ATOM 2217 C C . ILE A 1 275 ? 28.648 -20.311 -11.633 1.00 87.75 275 ILE A C 1
ATOM 2219 O O . ILE A 1 275 ? 29.410 -20.865 -12.424 1.00 87.75 275 ILE A O 1
ATOM 2223 N N . VAL A 1 276 ? 27.699 -19.456 -12.027 1.00 87.38 276 VAL A N 1
ATOM 2224 C CA . VAL A 1 276 ? 27.488 -19.105 -13.443 1.00 87.38 276 VAL A CA 1
ATOM 2225 C C . VAL A 1 276 ? 28.725 -18.410 -14.008 1.00 87.38 276 VAL A C 1
ATOM 2227 O O . VAL A 1 276 ? 29.272 -18.873 -15.003 1.00 87.38 276 VAL A O 1
ATOM 2230 N N . ILE A 1 277 ? 29.241 -17.384 -13.321 1.00 88.94 277 ILE A N 1
ATOM 2231 C CA . ILE A 1 277 ? 30.430 -16.633 -13.758 1.00 88.94 277 ILE A CA 1
ATOM 2232 C C . ILE A 1 277 ? 31.642 -17.558 -13.929 1.00 88.94 277 ILE A C 1
ATOM 2234 O O . ILE A 1 277 ? 32.333 -17.497 -14.945 1.00 88.94 277 ILE A O 1
ATOM 2238 N N . ILE A 1 278 ? 31.916 -18.425 -12.950 1.00 94.44 278 ILE A N 1
ATOM 2239 C CA . ILE A 1 278 ? 33.050 -19.356 -13.005 1.00 94.44 278 ILE A CA 1
ATOM 2240 C C . ILE A 1 278 ? 32.847 -20.375 -14.129 1.00 94.44 278 ILE A C 1
ATOM 2242 O O . ILE A 1 278 ? 33.791 -20.656 -14.867 1.00 94.44 278 ILE A O 1
ATOM 2246 N N . THR A 1 279 ? 31.636 -20.915 -14.285 1.00 96.12 279 THR A N 1
ATOM 2247 C CA . THR A 1 279 ? 31.332 -21.890 -15.342 1.00 96.12 279 THR A CA 1
ATOM 2248 C C . THR A 1 279 ? 31.513 -21.266 -16.724 1.00 96.12 279 THR A C 1
ATOM 2250 O O . THR A 1 279 ? 32.187 -21.855 -17.569 1.00 96.12 279 THR A O 1
ATOM 2253 N N . ASP A 1 280 ? 31.010 -20.050 -16.936 1.00 95.25 280 ASP A N 1
ATOM 2254 C CA . ASP A 1 280 ? 31.157 -19.321 -18.196 1.00 95.25 280 ASP A CA 1
ATOM 2255 C C . ASP A 1 280 ? 32.627 -19.005 -18.494 1.00 95.25 280 ASP A C 1
ATOM 2257 O O . ASP A 1 280 ? 33.097 -19.240 -19.608 1.00 95.25 280 ASP A O 1
ATOM 2261 N N . LEU A 1 281 ? 33.396 -18.565 -17.491 1.00 97.19 281 LEU A N 1
ATOM 2262 C CA . LEU A 1 281 ? 34.841 -18.359 -17.631 1.00 97.19 281 LEU A CA 1
ATOM 2263 C C . LEU A 1 281 ? 35.567 -19.649 -18.030 1.00 97.19 281 LEU A C 1
ATOM 2265 O O . LEU A 1 281 ? 36.413 -19.624 -18.925 1.00 97.19 281 LEU A O 1
ATOM 2269 N N . VAL A 1 282 ? 35.230 -20.785 -17.411 1.00 97.75 282 VAL A N 1
ATOM 2270 C CA . VAL A 1 282 ? 35.809 -22.092 -17.762 1.00 97.75 282 VAL A CA 1
ATOM 2271 C C . VAL A 1 282 ? 35.467 -22.467 -19.204 1.00 97.75 282 VAL A C 1
ATOM 2273 O O . VAL A 1 282 ? 36.359 -22.874 -19.948 1.00 97.75 282 VAL A O 1
ATOM 2276 N N . VAL A 1 283 ? 34.215 -22.289 -19.632 1.00 97.56 283 VAL A N 1
ATOM 2277 C CA . VAL A 1 283 ? 33.786 -22.570 -21.012 1.00 97.56 283 VAL A CA 1
ATOM 2278 C C . VAL A 1 283 ? 34.540 -21.693 -22.014 1.00 97.56 283 VAL A C 1
ATOM 2280 O O . VAL A 1 283 ? 35.044 -22.209 -23.013 1.00 97.56 283 VAL A O 1
ATOM 2283 N N . VAL A 1 284 ? 34.690 -20.395 -21.735 1.00 97.81 284 VAL A N 1
ATOM 2284 C CA . VAL A 1 284 ? 35.452 -19.465 -22.583 1.00 97.81 284 VAL A CA 1
ATOM 2285 C C . VAL A 1 284 ? 36.923 -19.881 -22.675 1.00 97.81 284 VAL A C 1
ATOM 2287 O O . VAL A 1 284 ? 37.478 -19.921 -23.773 1.00 97.81 284 VAL A O 1
ATOM 2290 N N . ILE A 1 285 ? 37.554 -20.254 -21.556 1.00 97.75 285 ILE A N 1
ATOM 2291 C CA . ILE A 1 285 ? 38.947 -20.728 -21.540 1.00 97.75 285 ILE A CA 1
ATOM 2292 C C . ILE A 1 285 ? 39.096 -22.004 -22.376 1.00 97.75 285 ILE A C 1
ATOM 2294 O O . ILE A 1 285 ? 40.002 -22.090 -23.206 1.00 97.75 285 ILE A O 1
ATOM 2298 N N . LEU A 1 286 ? 38.204 -22.983 -22.203 1.00 97.56 286 LEU A N 1
ATOM 2299 C CA . LEU A 1 286 ? 38.230 -24.227 -22.976 1.00 97.56 286 LEU A CA 1
ATOM 2300 C C . LEU A 1 286 ? 38.040 -23.969 -24.476 1.00 97.56 286 LEU A C 1
ATOM 2302 O O . LEU A 1 286 ? 38.731 -24.578 -25.293 1.00 97.56 286 LEU A O 1
ATOM 2306 N N . TRP A 1 287 ? 37.157 -23.038 -24.842 1.00 97.31 287 TRP A N 1
ATOM 2307 C CA . TRP A 1 287 ? 36.933 -22.648 -26.232 1.00 97.31 287 TRP A CA 1
ATOM 2308 C C . TRP A 1 287 ? 38.170 -21.987 -26.857 1.00 97.31 287 TRP A C 1
ATOM 2310 O O . TRP A 1 287 ? 38.573 -22.355 -27.963 1.00 97.31 287 TRP A O 1
ATOM 2320 N N . LEU A 1 288 ? 38.832 -21.080 -26.130 1.00 97.38 288 LEU A N 1
ATOM 2321 C CA . LEU A 1 288 ? 40.081 -20.451 -26.571 1.00 97.38 288 LEU A CA 1
ATOM 2322 C C . LEU A 1 288 ? 41.219 -21.471 -26.725 1.00 97.38 288 LEU A C 1
ATOM 2324 O O . LEU A 1 288 ? 41.941 -21.438 -27.723 1.00 97.38 288 LEU A O 1
ATOM 2328 N N . LEU A 1 289 ? 41.362 -22.404 -25.777 1.00 96.75 289 LEU A N 1
ATOM 2329 C CA . LEU A 1 289 ? 42.357 -23.480 -25.852 1.00 96.75 289 LEU A CA 1
ATOM 2330 C C . LEU A 1 289 ? 42.100 -24.402 -27.047 1.00 96.75 289 LEU A C 1
ATOM 2332 O O . LEU A 1 289 ? 43.035 -24.733 -27.777 1.00 96.75 289 LEU A O 1
ATOM 2336 N N . PHE A 1 290 ? 40.843 -24.778 -27.289 1.00 96.56 290 PHE A N 1
ATOM 2337 C CA . PHE A 1 290 ? 40.464 -25.572 -28.455 1.00 96.56 290 PHE A CA 1
ATOM 2338 C C . PHE A 1 290 ? 40.792 -24.844 -29.767 1.00 96.56 290 PHE A C 1
ATOM 2340 O O . PHE A 1 290 ? 41.410 -25.428 -30.662 1.00 96.56 290 PHE A O 1
ATOM 2347 N N . GLY A 1 291 ? 40.455 -23.553 -29.861 1.00 95.69 291 GLY A N 1
ATOM 2348 C CA . GLY A 1 291 ? 40.804 -22.710 -31.005 1.00 95.69 291 GLY A CA 1
ATOM 2349 C C . GLY A 1 291 ? 42.316 -22.637 -31.246 1.00 95.69 291 GLY A C 1
ATOM 2350 O O . GLY A 1 291 ? 42.769 -22.808 -32.379 1.00 95.69 291 GLY A O 1
ATOM 2351 N N . LEU A 1 292 ? 43.111 -22.470 -30.183 1.00 95.56 292 LEU A N 1
ATOM 2352 C CA . LEU A 1 292 ? 44.575 -22.450 -30.257 1.00 95.56 292 LEU A CA 1
ATOM 2353 C C . LEU A 1 292 ? 45.144 -23.786 -30.758 1.00 95.56 292 LEU A C 1
ATOM 2355 O O . LEU A 1 292 ? 45.986 -23.798 -31.654 1.00 95.56 292 LEU A O 1
ATOM 2359 N N . VAL A 1 293 ? 44.669 -24.913 -30.221 1.00 95.25 293 VAL A N 1
ATOM 2360 C CA . VAL A 1 293 ? 45.097 -26.253 -30.657 1.00 95.25 293 VAL A CA 1
ATOM 2361 C C . VAL A 1 293 ? 44.777 -26.468 -32.138 1.00 95.25 293 VAL A C 1
ATOM 2363 O O . VAL A 1 293 ? 45.630 -26.940 -32.890 1.00 95.25 293 VAL A O 1
ATOM 2366 N N . HIS A 1 294 ? 43.589 -26.062 -32.590 1.00 93.25 294 HIS A N 1
ATOM 2367 C CA . HIS A 1 294 ? 43.200 -26.167 -33.996 1.00 93.25 294 HIS A CA 1
ATOM 2368 C C . HIS A 1 294 ? 44.081 -25.299 -34.916 1.00 93.25 294 HIS A C 1
ATOM 2370 O O . HIS A 1 294 ? 44.477 -25.733 -36.004 1.00 93.25 294 HIS A O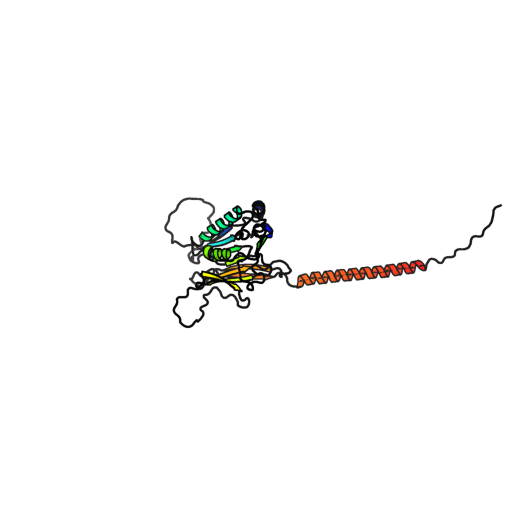 1
ATOM 2376 N N . LEU A 1 295 ? 44.448 -24.089 -34.484 1.00 92.69 295 LEU A N 1
ATOM 2377 C CA . LEU A 1 295 ? 45.392 -23.225 -35.206 1.00 92.69 295 LEU A CA 1
ATOM 2378 C C . LEU A 1 295 ? 46.792 -23.851 -35.299 1.00 92.69 295 LEU A C 1
ATOM 2380 O O . LEU A 1 295 ? 47.400 -23.854 -36.369 1.00 92.69 295 LEU A O 1
ATOM 2384 N N . ILE A 1 296 ? 47.289 -24.451 -34.215 1.00 92.44 296 ILE A N 1
ATOM 2385 C CA . ILE A 1 296 ? 48.592 -25.130 -34.212 1.00 92.44 296 ILE A CA 1
ATOM 2386 C C . ILE A 1 296 ? 48.570 -26.334 -35.166 1.00 92.44 296 ILE A C 1
ATOM 2388 O O . ILE A 1 296 ? 49.440 -26.445 -36.032 1.00 92.44 296 ILE A O 1
ATOM 2392 N N . ILE A 1 297 ? 47.558 -27.202 -35.078 1.00 90.44 297 ILE A N 1
ATOM 2393 C CA . ILE A 1 297 ? 47.427 -28.383 -35.950 1.00 90.44 297 ILE A CA 1
ATOM 2394 C C . ILE A 1 297 ? 47.320 -27.972 -37.425 1.00 90.44 297 ILE A C 1
ATOM 2396 O O . ILE A 1 297 ? 48.027 -28.519 -38.276 1.00 90.44 297 ILE A O 1
ATOM 2400 N N . SER A 1 298 ? 46.484 -26.982 -37.747 1.00 86.38 298 SER A N 1
ATOM 2401 C CA . SER A 1 298 ? 46.364 -26.484 -39.123 1.00 86.38 298 SER A CA 1
ATOM 2402 C C . SER A 1 298 ? 47.689 -25.911 -39.645 1.00 86.38 298 SER A C 1
ATOM 2404 O O . SER A 1 298 ? 48.101 -26.249 -40.755 1.00 86.38 298 SER A O 1
ATOM 2406 N N . SER A 1 299 ? 48.448 -25.167 -38.834 1.00 82.19 299 SER A N 1
ATOM 2407 C CA . SER A 1 299 ? 49.778 -24.675 -39.232 1.00 82.19 299 SER A CA 1
ATOM 2408 C C . SER A 1 299 ? 50.790 -25.806 -39.505 1.00 82.19 299 SER A C 1
ATOM 2410 O O . SER A 1 299 ? 51.534 -25.754 -40.488 1.00 82.19 299 SER A O 1
ATOM 2412 N N . LEU A 1 300 ? 50.761 -26.882 -38.708 1.00 80.88 300 LEU A N 1
ATOM 2413 C CA . LEU A 1 300 ? 51.626 -28.057 -38.870 1.00 80.88 300 LEU A CA 1
ATOM 2414 C C . LEU A 1 300 ? 51.281 -28.867 -40.130 1.00 80.88 300 LEU A C 1
ATOM 2416 O O . LEU A 1 300 ? 52.178 -29.261 -40.878 1.00 80.88 300 LEU A O 1
ATOM 2420 N N . THR A 1 301 ? 49.992 -29.075 -40.412 1.00 74.88 301 THR A N 1
ATOM 2421 C CA . THR A 1 301 ? 49.549 -29.762 -41.643 1.00 74.88 301 THR A CA 1
ATOM 2422 C C . THR A 1 301 ? 49.910 -28.980 -42.912 1.00 74.88 301 THR A C 1
ATOM 2424 O O . THR A 1 301 ? 50.309 -29.577 -43.913 1.00 74.88 301 THR A O 1
ATOM 2427 N N . THR A 1 302 ? 49.876 -27.645 -42.858 1.00 64.44 302 THR A N 1
ATOM 2428 C CA . THR A 1 302 ? 50.250 -26.779 -43.990 1.00 64.44 302 THR A CA 1
ATOM 2429 C C . THR A 1 302 ? 51.762 -26.813 -44.266 1.00 64.44 302 THR A C 1
ATOM 2431 O O . THR A 1 302 ? 52.180 -26.835 -45.424 1.00 64.44 302 THR A O 1
ATOM 2434 N N . SER A 1 303 ? 52.590 -26.902 -43.217 1.00 58.09 303 SER A N 1
ATOM 2435 C CA . SER A 1 303 ? 54.052 -27.053 -43.322 1.00 58.09 303 SER A CA 1
ATOM 2436 C C . SER A 1 303 ? 54.468 -28.401 -43.940 1.00 58.09 303 SER A C 1
ATOM 2438 O O . SER A 1 303 ? 55.328 -28.454 -44.821 1.00 58.09 303 SER A O 1
ATOM 2440 N N . SER A 1 304 ? 53.798 -29.500 -43.567 1.00 54.16 304 SER A N 1
ATOM 2441 C CA . SER A 1 304 ? 54.090 -30.838 -44.110 1.00 54.16 304 SER A CA 1
ATOM 2442 C C . SER A 1 304 ? 53.741 -30.972 -45.607 1.00 54.16 304 SER A C 1
ATOM 2444 O O . SER A 1 304 ? 54.450 -31.645 -46.358 1.00 54.16 304 SER A O 1
ATOM 2446 N N . GLY A 1 305 ? 52.718 -30.253 -46.086 1.00 51.50 305 GLY A N 1
ATOM 2447 C CA . GLY A 1 305 ? 52.294 -30.260 -47.493 1.00 51.50 305 GLY A CA 1
ATOM 2448 C C . GLY A 1 305 ? 53.270 -29.613 -48.490 1.00 51.50 305 GLY A C 1
ATOM 2449 O O . GLY A 1 305 ? 53.207 -29.916 -49.684 1.00 51.50 305 GLY A O 1
ATOM 2450 N N . GLN A 1 306 ? 54.202 -28.761 -48.041 1.00 49.97 306 GLN A N 1
ATOM 2451 C CA . GLN A 1 306 ? 55.220 -28.157 -48.919 1.00 49.97 306 GLN A CA 1
ATOM 2452 C C . GLN A 1 306 ? 56.487 -29.012 -49.090 1.00 49.97 306 GLN A C 1
ATOM 2454 O O . GLN A 1 306 ? 57.211 -28.821 -50.068 1.00 49.97 306 GLN A O 1
ATOM 2459 N N . ALA A 1 307 ? 56.742 -29.995 -48.222 1.00 48.38 307 ALA A N 1
ATOM 2460 C CA . ALA A 1 307 ? 57.933 -30.845 -48.325 1.00 48.38 307 ALA A CA 1
ATOM 2461 C C . ALA A 1 307 ? 57.806 -31.974 -49.377 1.00 48.38 307 ALA A C 1
ATOM 2463 O O . ALA A 1 307 ? 58.815 -32.526 -49.809 1.00 48.38 307 ALA A O 1
ATOM 2464 N N . GLY A 1 308 ? 56.587 -32.298 -49.836 1.00 48.75 308 GLY A N 1
ATOM 2465 C CA . GLY A 1 308 ? 56.312 -33.420 -50.752 1.00 48.75 308 GLY A CA 1
ATOM 2466 C C . GLY A 1 308 ? 56.299 -33.105 -52.259 1.00 48.75 308 GLY A C 1
ATOM 2467 O O . GLY A 1 308 ? 56.156 -34.021 -53.063 1.00 48.75 308 GLY A O 1
ATOM 2468 N N . LYS A 1 309 ? 56.453 -31.842 -52.686 1.00 49.34 309 LYS A N 1
ATOM 2469 C CA . LYS A 1 309 ? 56.456 -31.445 -54.114 1.00 49.34 309 LYS A CA 1
ATOM 2470 C C . LYS A 1 309 ? 57.863 -31.088 -54.612 1.00 49.34 309 LYS A C 1
ATOM 2472 O O . LYS A 1 309 ? 58.129 -29.965 -55.028 1.00 49.34 309 LYS A O 1
ATOM 2477 N N . LYS A 1 310 ? 58.781 -32.056 -54.606 1.00 51.09 310 LYS A N 1
ATOM 2478 C CA . LYS A 1 310 ? 60.013 -32.008 -55.417 1.00 51.09 310 LYS A CA 1
ATOM 2479 C C . LYS A 1 310 ? 60.255 -33.360 -56.087 1.00 51.09 310 LYS A C 1
ATOM 2481 O O . LYS A 1 310 ? 61.139 -34.107 -55.695 1.00 51.09 310 LYS A O 1
ATOM 2486 N N . THR A 1 311 ? 59.486 -33.662 -57.130 1.00 47.38 311 THR A N 1
ATOM 2487 C CA . THR A 1 311 ? 59.822 -34.722 -58.092 1.00 47.38 311 THR A CA 1
ATOM 2488 C C . THR A 1 311 ? 59.827 -34.140 -59.502 1.00 47.38 311 THR A C 1
ATOM 2490 O O . THR A 1 311 ? 58.782 -33.837 -60.067 1.00 47.38 311 THR A O 1
ATOM 2493 N N . HIS A 1 312 ? 61.053 -33.923 -59.984 1.00 50.69 312 HIS A N 1
ATOM 2494 C CA . HIS A 1 312 ? 61.539 -33.819 -61.363 1.00 50.69 312 HIS A CA 1
ATOM 2495 C C . HIS A 1 312 ? 60.526 -33.561 -62.494 1.00 50.69 312 HIS A C 1
ATOM 2497 O O . HIS A 1 312 ? 59.841 -34.468 -62.955 1.00 50.69 312 HIS A O 1
ATOM 2503 N N . ALA A 1 313 ? 60.582 -32.353 -63.062 1.00 43.19 313 ALA A N 1
ATOM 2504 C CA . ALA A 1 313 ? 60.202 -32.112 -64.451 1.00 43.19 313 ALA A CA 1
ATOM 2505 C C . ALA A 1 313 ? 61.438 -32.317 -65.351 1.00 43.19 313 ALA A C 1
ATOM 2507 O O . ALA A 1 313 ? 62.419 -31.582 -65.234 1.00 43.19 313 ALA A O 1
ATOM 2508 N N . LEU A 1 314 ? 61.399 -33.324 -66.232 1.00 49.38 314 LEU A N 1
ATOM 2509 C CA . LEU A 1 314 ? 62.300 -33.439 -67.386 1.00 49.38 314 LEU A CA 1
ATOM 2510 C C . LEU A 1 314 ? 61.781 -32.538 -68.526 1.00 49.38 314 LEU A C 1
ATOM 2512 O O . LEU A 1 314 ? 60.569 -32.507 -68.752 1.00 49.38 314 LEU A O 1
ATOM 2516 N N . PRO A 1 315 ? 62.645 -31.851 -69.295 1.00 48.94 315 PRO A N 1
ATOM 2517 C CA . PRO A 1 315 ? 62.202 -31.084 -70.450 1.00 48.94 315 PRO A CA 1
ATOM 2518 C C . PRO A 1 315 ? 61.992 -32.015 -71.655 1.00 48.94 315 PRO A C 1
ATOM 2520 O O . PRO A 1 315 ? 62.935 -32.618 -72.164 1.00 48.94 315 PRO A O 1
ATOM 2523 N N . SER A 1 316 ? 60.747 -32.120 -72.127 1.00 43.84 316 SER A N 1
ATOM 2524 C CA . SER A 1 316 ? 60.417 -32.778 -73.395 1.00 43.84 316 SER A CA 1
ATOM 2525 C C . SER A 1 316 ? 60.964 -31.960 -74.564 1.00 43.84 316 SER A C 1
ATOM 2527 O O . SER A 1 316 ? 60.620 -30.790 -74.742 1.00 43.84 316 SER A O 1
ATOM 2529 N N . GLY A 1 317 ? 61.816 -32.602 -75.361 1.00 42.03 317 GLY A N 1
ATOM 2530 C CA . GLY A 1 317 ? 62.408 -32.055 -76.570 1.00 42.03 317 GLY A CA 1
ATOM 2531 C C . GLY A 1 317 ? 61.374 -31.715 -77.643 1.00 42.03 317 GLY A C 1
ATOM 2532 O O . GLY A 1 317 ? 60.350 -32.377 -77.806 1.00 42.03 317 GLY A O 1
ATOM 2533 N N . LYS A 1 318 ? 61.684 -30.662 -78.398 1.00 50.91 318 LYS A N 1
ATOM 2534 C CA . LYS A 1 318 ? 61.062 -30.356 -79.685 1.00 50.91 318 LYS A CA 1
ATOM 2535 C C . LYS A 1 318 ? 61.558 -31.364 -80.722 1.00 50.91 318 LYS A C 1
ATOM 2537 O O . LYS A 1 318 ? 62.763 -31.428 -80.953 1.00 50.91 318 LYS A O 1
ATOM 2542 N N . GLN A 1 319 ? 60.654 -32.033 -81.431 1.00 47.53 319 GLN A N 1
ATOM 2543 C CA . GLN A 1 319 ? 60.948 -32.549 -82.767 1.00 47.53 319 GLN A CA 1
ATOM 2544 C C . GLN A 1 319 ? 59.751 -32.330 -83.697 1.00 47.53 319 GLN A C 1
ATOM 2546 O O . GLN A 1 319 ? 58.601 -32.575 -83.344 1.00 47.53 319 GLN A O 1
ATOM 2551 N N . LYS A 1 320 ? 60.072 -31.737 -84.849 1.00 48.94 320 LYS A N 1
ATOM 2552 C CA . LYS A 1 320 ? 59.192 -31.348 -85.953 1.00 48.94 320 LYS A CA 1
ATOM 2553 C C . LYS A 1 320 ? 58.805 -32.568 -86.798 1.00 48.94 320 LYS A C 1
ATOM 2555 O O . LYS A 1 320 ? 59.604 -33.487 -86.930 1.00 48.94 320 LYS A O 1
ATOM 2560 N N . LEU A 1 321 ? 57.622 -32.472 -87.413 1.00 46.75 321 LEU A N 1
ATOM 2561 C CA . LEU A 1 321 ? 57.117 -33.266 -88.540 1.00 46.75 321 LEU A CA 1
ATOM 2562 C C . LEU A 1 321 ? 58.179 -33.559 -89.619 1.00 46.75 321 LEU A C 1
ATOM 2564 O O . LEU A 1 321 ? 58.772 -32.610 -90.143 1.00 46.75 321 LEU A O 1
ATOM 2568 N N . LEU A 1 322 ? 58.303 -34.830 -90.011 1.00 39.50 322 LEU A N 1
ATOM 2569 C CA . LEU A 1 322 ? 57.903 -35.401 -91.314 1.00 39.50 322 LEU A CA 1
ATOM 2570 C C . LEU A 1 322 ? 58.058 -36.926 -91.272 1.00 39.50 322 LEU A C 1
ATOM 2572 O O . LEU A 1 322 ? 59.066 -37.393 -90.699 1.00 39.50 322 LEU A O 1
#

pLDDT: mean 80.63, std 22.61, range [31.45, 98.75]

Foldseek 3Di:
DADADDCVQAHALERGDPVSQVVCCVVHNHNWDKDKDWDDDPPDPPPDPDDDDDDDDDDDDDDPDDDPCPPGAMEIETRAEPRLCDDDGPCVVVSVVRVVSLLVLLCNCVVPVRYAYEYEHAAAAAADPPQDPDHWDFDADPVRGTRDTNHDDQVSNFCCCVRNVHQEYEYERDAQKFKWKFWQDPVVRGTHIHGDPPPDDDDFPDQPPDPDPDDPDPPDRIRMYIYIYWHDCDVVNQHKDKDWDWDQDDDPNDRDDITIDIDIDGDDDVVVVVVVVVVVVVVVVVVVVVVVVVVVVVVVVVVVVVVPPDDDDDDDDDDDDD